Protein AF-A0A0L1KZV1-F1 (afdb_monomer_lite)

pLDDT: mean 77.39, std 15.24, range [41.03, 94.38]

Foldseek 3Di:
DPPDPPDLWAAELQQLDTDDPVVSVVVCVVVAPASYKYWPVLLCLQVVDDQQFDPPFDFCDDPPDPTGIGQLSGTPHSPLSNVSRNQNFAAELLQLDTDDPPQSSQVRDSVPPQSASYKYWPVRCVVLVFDFAVVFDWGWGDDDPDIITITGLVRTPPVVLSCVSVVLSVVDPDPDRPPRNCVSCVVSVVVVVVVPDD

Sequence (198 aa):
MSKSLWNCMQYNVSSGSEFSACISKELKKYNYTSDYWILESHLVLLHHKQNALKRDVIGHYLYKSSNPYLNASQTADQLLVSSLYGYMEPRDIISGCKIPWPQAALLIDVHGNNRSVFWIRKDDVDFLGIRVKEGADFTQLFLGTKAISYTSCRNILDNGIRRTIESMCYSHFPHRKRGFRLSLLQHLLFKKSVREIP

Secondary structure (DSSP, 8-state):
----------EETTTTEEPPHHHHHHHHTT--S-SEEEEHHHHHHHH-SS--B-TTPPPB--TT-SS-EEEGGGBS-HHHHHHTTTTSS-EETTT-PBPPTTGGGGG--TTSTT--SEEEEHHHHHHHT--B-TT---EEEEETTEEEEEEEGGGB--HHHHHHHHHHHHS--SS-TTHHHHHHHHHHHHHHHHHT--

Radius of gyration: 19.68 Å; chains: 1; bounding box: 48×39×65 Å

Structure (mmCIF, N/CA/C/O backbone):
data_AF-A0A0L1KZV1-F1
#
_entry.id   AF-A0A0L1KZV1-F1
#
loop_
_atom_site.group_PDB
_atom_site.id
_atom_site.type_symbol
_atom_site.label_atom_id
_atom_site.label_alt_id
_atom_site.label_comp_id
_atom_site.label_asym_id
_atom_site.label_entity_id
_atom_site.label_seq_id
_atom_site.pdbx_PDB_ins_code
_atom_site.Cartn_x
_atom_site.Cartn_y
_atom_site.Cartn_z
_atom_site.occupancy
_atom_site.B_iso_or_equiv
_atom_site.auth_seq_id
_atom_site.auth_comp_id
_atom_site.auth_asym_id
_atom_site.auth_atom_id
_atom_site.pdbx_PDB_model_num
ATOM 1 N N . MET A 1 1 ? 4.639 17.422 -37.758 1.00 42.75 1 MET A N 1
ATOM 2 C CA . MET A 1 1 ? 4.185 16.322 -36.878 1.00 42.75 1 MET A CA 1
ATOM 3 C C . MET A 1 1 ? 4.932 16.421 -35.560 1.00 42.75 1 MET A C 1
ATOM 5 O O . MET A 1 1 ? 6.109 16.090 -35.506 1.00 42.75 1 MET A O 1
ATOM 9 N N . SER A 1 2 ? 4.287 16.966 -34.526 1.00 41.03 2 SER A N 1
ATOM 10 C CA . SER A 1 2 ? 4.849 16.985 -33.175 1.00 41.03 2 SER A CA 1
ATOM 11 C C . SER A 1 2 ? 4.974 15.527 -32.727 1.00 41.03 2 SER A C 1
ATOM 13 O O . SER A 1 2 ? 3.974 14.812 -32.650 1.00 41.03 2 SER A O 1
ATOM 15 N N . LYS A 1 3 ? 6.207 15.051 -32.504 1.00 45.00 3 LYS A N 1
ATOM 16 C CA . LYS A 1 3 ? 6.449 13.832 -31.727 1.00 45.00 3 LYS A CA 1
ATOM 17 C C . LYS A 1 3 ? 6.062 14.162 -30.295 1.00 45.00 3 LYS A C 1
ATOM 19 O O . LYS A 1 3 ? 6.895 14.521 -29.475 1.00 45.00 3 LYS A O 1
ATOM 24 N N . SER A 1 4 ? 4.758 14.155 -30.073 1.00 44.56 4 SER A N 1
ATOM 25 C CA . SER A 1 4 ? 4.086 13.683 -28.886 1.00 44.56 4 SER A CA 1
ATOM 26 C C . SER A 1 4 ? 5.109 13.187 -27.846 1.00 44.56 4 SER A C 1
ATOM 28 O O . SER A 1 4 ? 5.599 12.061 -27.937 1.00 44.56 4 S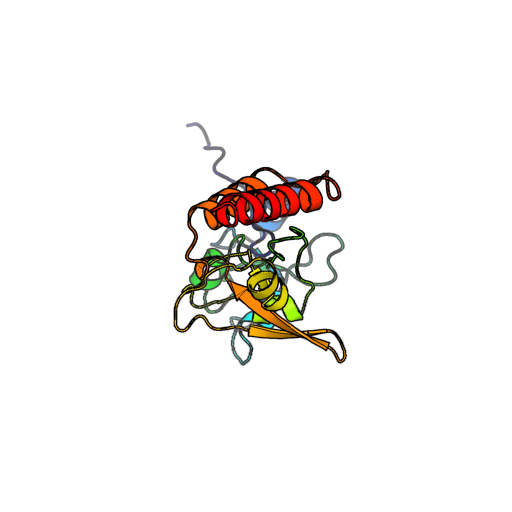ER A O 1
ATOM 30 N N . LEU A 1 5 ? 5.466 14.052 -26.890 1.00 45.66 5 LEU A N 1
ATOM 31 C CA . LEU A 1 5 ? 6.243 13.740 -25.682 1.00 45.66 5 LEU A CA 1
ATOM 32 C C . LEU A 1 5 ? 5.397 12.840 -24.766 1.00 45.66 5 LEU A C 1
ATOM 34 O O . LEU A 1 5 ? 5.108 13.181 -23.623 1.00 45.66 5 LEU A O 1
ATOM 38 N N . TRP A 1 6 ? 4.888 11.737 -25.306 1.00 48.41 6 TRP A N 1
ATOM 39 C CA . TRP A 1 6 ? 3.976 10.858 -24.604 1.00 48.41 6 TRP A CA 1
ATOM 40 C C . TRP A 1 6 ? 4.795 10.058 -23.607 1.00 48.41 6 TRP A C 1
ATOM 42 O O . TRP A 1 6 ? 5.559 9.170 -23.971 1.00 48.41 6 TRP A O 1
ATOM 52 N N . ASN A 1 7 ? 4.662 10.482 -22.352 1.00 60.53 7 ASN A N 1
ATOM 53 C CA . ASN A 1 7 ? 4.881 9.736 -21.125 1.00 60.53 7 ASN A CA 1
ATOM 54 C C . ASN A 1 7 ? 5.939 8.634 -21.207 1.00 60.53 7 ASN A C 1
ATOM 56 O O . ASN A 1 7 ? 5.647 7.441 -21.220 1.00 60.53 7 ASN A O 1
ATOM 60 N N . CYS A 1 8 ? 7.200 9.045 -21.084 1.00 70.31 8 CYS A N 1
ATOM 61 C CA . CYS A 1 8 ? 8.273 8.159 -20.629 1.00 70.31 8 CYS A CA 1
ATOM 62 C C . CYS A 1 8 ? 8.143 7.797 -19.137 1.00 70.31 8 CYS A C 1
ATOM 64 O O . CYS A 1 8 ? 9.105 7.305 -18.558 1.00 70.31 8 CYS A O 1
ATOM 66 N N . MET A 1 9 ? 7.010 8.091 -18.494 1.00 90.81 9 MET A N 1
ATOM 67 C CA . MET A 1 9 ? 6.829 7.931 -17.056 1.00 90.81 9 MET A CA 1
ATOM 68 C C . MET A 1 9 ? 6.742 6.451 -16.703 1.00 90.81 9 MET A C 1
ATOM 70 O O . MET A 1 9 ? 6.067 5.683 -17.383 1.00 90.81 9 MET A O 1
ATOM 74 N N . GLN A 1 10 ? 7.475 6.048 -15.671 1.00 93.81 10 GLN A N 1
ATOM 75 C CA . GLN A 1 10 ? 7.433 4.708 -15.099 1.00 93.81 10 GLN A CA 1
ATOM 76 C C . GLN A 1 10 ? 7.032 4.833 -13.633 1.00 93.81 10 GLN A C 1
ATOM 78 O O . GLN A 1 10 ? 7.434 5.775 -12.948 1.00 93.81 10 GLN A O 1
ATOM 83 N N . TYR A 1 11 ? 6.257 3.873 -13.146 1.00 93.50 11 TYR A N 1
ATOM 84 C CA . TYR A 1 11 ? 5.567 3.970 -11.868 1.00 93.50 11 TYR A CA 1
ATOM 85 C C . TYR A 1 11 ? 6.019 2.875 -10.912 1.00 93.50 11 TYR A C 1
ATOM 87 O O . TYR A 1 11 ? 6.010 1.693 -11.253 1.00 93.50 11 TYR A O 1
ATOM 95 N N . ASN A 1 12 ? 6.366 3.260 -9.686 1.00 91.88 12 ASN A N 1
ATOM 96 C CA . ASN A 1 12 ? 6.561 2.320 -8.594 1.00 91.88 12 ASN A CA 1
ATOM 97 C C . ASN A 1 12 ? 5.195 1.982 -7.989 1.00 91.88 12 ASN A C 1
ATOM 99 O O . ASN A 1 12 ? 4.564 2.819 -7.341 1.00 91.88 12 ASN A O 1
ATOM 103 N N . VAL A 1 13 ? 4.749 0.742 -8.185 1.00 90.19 13 VAL A N 1
ATOM 104 C CA . VAL A 1 13 ? 3.478 0.225 -7.656 1.00 90.19 13 VAL A CA 1
ATOM 105 C C . VAL A 1 13 ? 3.435 0.342 -6.137 1.00 90.19 13 VAL A C 1
ATOM 107 O O . VAL A 1 13 ? 2.410 0.735 -5.582 1.00 90.19 13 VAL A O 1
ATOM 110 N N . SER A 1 14 ? 4.565 0.064 -5.478 1.00 84.75 14 SER A N 1
ATOM 111 C CA . SER A 1 14 ? 4.646 -0.017 -4.020 1.00 84.75 14 SER A CA 1
ATOM 112 C C . SER A 1 14 ? 4.297 1.324 -3.376 1.00 84.75 14 SER A C 1
ATOM 114 O O . SER A 1 14 ? 3.396 1.418 -2.550 1.00 84.75 14 SER A O 1
ATOM 116 N N . SER A 1 15 ? 4.993 2.379 -3.797 1.00 82.69 15 SER A N 1
ATOM 117 C CA . SER A 1 15 ? 4.834 3.723 -3.242 1.00 82.69 15 SER A CA 1
ATOM 118 C C . SER A 1 15 ? 3.728 4.542 -3.904 1.00 82.69 15 SER A C 1
ATOM 120 O O . SER A 1 15 ? 3.371 5.592 -3.374 1.00 82.69 15 SER A O 1
ATOM 122 N N . GLY A 1 16 ? 3.208 4.112 -5.058 1.00 86.56 16 GLY A N 1
ATOM 123 C CA . GLY A 1 16 ? 2.273 4.918 -5.845 1.00 86.56 16 GLY A CA 1
ATOM 124 C C . GLY A 1 16 ? 2.910 6.186 -6.407 1.00 86.56 16 GLY A C 1
ATOM 125 O O . GLY A 1 16 ? 2.230 7.197 -6.555 1.00 86.56 16 GLY A O 1
ATOM 126 N N . SER A 1 17 ? 4.224 6.164 -6.638 1.00 89.31 17 SER A N 1
ATOM 127 C CA . SER A 1 17 ? 4.983 7.323 -7.101 1.00 89.31 17 SER A CA 1
ATOM 128 C C . SER A 1 17 ? 5.650 7.048 -8.438 1.00 89.31 17 SER A C 1
ATOM 130 O O . SER A 1 17 ? 6.059 5.923 -8.731 1.00 89.31 17 SER A O 1
ATOM 132 N N . GLU A 1 18 ? 5.844 8.104 -9.211 1.00 92.06 18 GLU A N 1
ATOM 133 C CA . GLU A 1 18 ? 6.692 8.073 -10.397 1.00 92.06 18 GLU A CA 1
ATOM 134 C C . GLU A 1 18 ? 8.156 7.855 -10.011 1.00 92.06 18 GLU A C 1
ATOM 136 O O . GLU A 1 18 ? 8.645 8.369 -8.998 1.00 92.06 18 GLU A O 1
ATOM 141 N N . PHE A 1 19 ? 8.873 7.090 -10.829 1.00 90.31 19 PHE A N 1
ATOM 142 C CA . PHE A 1 19 ? 10.325 7.080 -10.769 1.00 90.31 19 PHE A CA 1
ATOM 143 C C . PHE A 1 19 ? 10.879 8.394 -11.315 1.00 90.31 19 PHE A C 1
ATOM 145 O O . PHE A 1 19 ? 10.305 9.013 -12.212 1.00 90.31 19 PHE A O 1
ATOM 152 N N . SER A 1 20 ? 12.056 8.793 -10.822 1.00 90.06 20 SER A N 1
ATOM 153 C CA . SER A 1 20 ? 12.763 9.956 -11.363 1.00 90.06 20 SER A CA 1
ATOM 154 C C . SER A 1 20 ? 12.957 9.825 -12.878 1.00 90.06 20 SER A C 1
ATOM 156 O O . SER A 1 20 ? 13.063 8.718 -13.406 1.00 90.06 20 SER A O 1
ATOM 158 N N . ALA A 1 21 ? 13.047 10.949 -13.591 1.00 89.50 21 ALA A N 1
ATOM 159 C CA . ALA A 1 21 ? 13.182 10.942 -15.051 1.00 89.50 21 ALA A CA 1
ATOM 160 C C . ALA A 1 21 ? 14.366 10.084 -15.547 1.00 89.50 21 ALA A C 1
ATOM 162 O O . ALA A 1 21 ? 14.259 9.416 -16.575 1.00 89.50 21 ALA A O 1
ATOM 163 N N . CYS A 1 22 ? 15.475 10.061 -14.797 1.00 88.19 22 CYS A N 1
ATOM 164 C CA . CYS A 1 22 ? 16.641 9.232 -15.105 1.00 88.19 22 CYS A CA 1
ATOM 165 C C . CYS A 1 22 ? 16.309 7.732 -15.029 1.00 88.19 22 CYS A C 1
ATOM 167 O O . CYS A 1 22 ? 16.533 7.005 -15.996 1.00 88.19 22 CYS A O 1
ATOM 169 N N . ILE A 1 23 ? 15.700 7.296 -13.921 1.00 89.56 23 ILE A N 1
ATOM 170 C CA . ILE A 1 23 ? 15.308 5.896 -13.712 1.00 89.56 23 ILE A CA 1
ATOM 171 C C . ILE A 1 23 ? 14.223 5.491 -14.713 1.00 89.56 23 ILE A C 1
ATOM 173 O O . ILE A 1 23 ? 14.314 4.440 -15.334 1.00 89.56 23 ILE A O 1
ATOM 177 N N . SER A 1 24 ? 13.225 6.344 -14.938 1.00 91.56 24 SER A N 1
ATOM 178 C CA . SER A 1 24 ? 12.165 6.096 -15.917 1.00 91.56 24 SER A CA 1
ATOM 179 C C . SER A 1 24 ? 12.721 5.882 -17.332 1.00 91.56 24 SER A C 1
ATOM 181 O O . SER A 1 24 ? 12.314 4.952 -18.030 1.00 91.56 24 SER A O 1
ATOM 183 N N . LYS A 1 25 ? 13.716 6.683 -17.746 1.00 89.81 25 LYS A N 1
ATOM 184 C CA . LYS A 1 25 ? 14.411 6.511 -19.032 1.00 89.81 25 LYS A CA 1
ATOM 185 C C . LYS A 1 25 ? 15.204 5.206 -19.097 1.00 89.81 25 LYS A C 1
ATOM 187 O O . LYS A 1 25 ? 15.277 4.604 -20.164 1.00 89.81 25 LYS A O 1
ATOM 192 N N . GLU A 1 26 ? 15.823 4.789 -17.996 1.00 89.56 26 GLU A N 1
ATOM 193 C CA . GLU A 1 26 ? 16.532 3.511 -17.903 1.00 89.56 26 GLU A CA 1
ATOM 194 C C . GLU A 1 26 ? 15.568 2.330 -18.047 1.00 89.56 26 GLU A C 1
ATOM 196 O O . GLU A 1 26 ? 15.760 1.492 -18.923 1.00 89.56 26 GLU A O 1
ATOM 201 N N . LEU A 1 27 ? 14.487 2.328 -17.269 1.00 90.50 27 LEU A N 1
ATOM 202 C CA . LEU A 1 27 ? 13.449 1.299 -17.271 1.00 90.50 27 LEU A CA 1
ATOM 203 C C . LEU A 1 27 ? 12.755 1.149 -18.635 1.00 90.50 27 LEU A C 1
ATOM 205 O O . LEU A 1 27 ? 12.475 0.035 -19.076 1.00 90.50 27 LEU A O 1
ATOM 209 N N . LYS A 1 28 ? 12.528 2.252 -19.358 1.00 90.25 28 LYS A N 1
ATOM 210 C CA . LYS A 1 28 ? 11.945 2.205 -20.709 1.00 90.25 28 LYS A CA 1
ATOM 211 C C . LYS A 1 28 ? 12.803 1.446 -21.725 1.00 90.25 28 LYS A C 1
ATOM 213 O O . LYS A 1 28 ? 12.245 0.930 -22.688 1.00 90.25 28 LYS A O 1
ATOM 218 N N . LYS A 1 29 ? 14.124 1.327 -21.526 1.00 90.38 29 LYS A N 1
ATOM 219 C CA . LYS A 1 29 ? 15.009 0.585 -22.449 1.00 90.38 29 LYS A CA 1
ATOM 220 C C . LYS A 1 29 ? 14.648 -0.897 -22.551 1.00 90.38 29 LYS A C 1
ATOM 222 O O . LYS A 1 29 ? 14.982 -1.524 -23.550 1.00 90.38 29 LYS A O 1
ATOM 227 N N . TYR A 1 30 ? 13.967 -1.441 -21.544 1.00 88.69 30 TYR A N 1
ATOM 228 C CA . TYR A 1 30 ? 13.549 -2.839 -21.525 1.00 88.69 30 TYR A CA 1
ATOM 229 C C . TYR A 1 30 ? 12.303 -3.126 -22.383 1.00 88.69 30 TYR A C 1
ATOM 231 O O . TYR A 1 30 ? 11.958 -4.289 -22.558 1.00 88.69 30 TYR A O 1
ATOM 239 N N . ASN A 1 31 ? 11.645 -2.099 -22.947 1.00 89.75 31 ASN A N 1
ATOM 240 C CA . ASN A 1 31 ? 10.517 -2.226 -23.886 1.00 89.75 31 ASN A CA 1
ATOM 241 C C . ASN A 1 31 ? 9.359 -3.120 -23.397 1.00 89.75 31 ASN A C 1
ATOM 243 O O . ASN A 1 31 ? 8.701 -3.798 -24.188 1.00 89.75 31 ASN A O 1
ATOM 247 N N . TYR A 1 32 ? 9.088 -3.113 -22.092 1.00 91.94 32 TYR A N 1
ATOM 248 C CA . TYR A 1 32 ? 7.925 -3.795 -21.533 1.00 91.94 32 TYR A CA 1
ATOM 249 C C . TYR A 1 32 ? 6.612 -3.091 -21.895 1.00 91.94 32 TYR A C 1
ATOM 251 O O . TYR A 1 32 ? 6.573 -1.880 -22.114 1.00 91.94 32 TYR A O 1
ATOM 259 N N . THR A 1 33 ? 5.516 -3.853 -21.929 1.00 91.75 33 THR A N 1
ATOM 260 C CA . THR A 1 33 ? 4.184 -3.350 -22.315 1.00 91.75 33 THR A CA 1
ATOM 261 C C . THR A 1 33 ? 3.460 -2.596 -21.200 1.00 91.75 33 THR A C 1
ATOM 263 O O . THR A 1 33 ? 2.464 -1.931 -21.472 1.00 91.75 33 THR A O 1
ATOM 266 N N . SER A 1 34 ? 3.931 -2.696 -19.954 1.00 93.00 34 SER A N 1
ATOM 267 C CA . SER A 1 34 ? 3.388 -1.967 -18.804 1.00 93.00 34 SER A CA 1
ATOM 268 C C . SER A 1 34 ? 4.373 -0.915 -18.308 1.00 93.00 34 SER A C 1
ATOM 270 O O . SER A 1 34 ? 5.583 -1.121 -18.354 1.00 93.00 34 SER A O 1
ATOM 272 N N . ASP A 1 35 ? 3.853 0.179 -17.758 1.00 94.38 35 ASP A N 1
ATOM 273 C CA . ASP A 1 35 ? 4.649 1.235 -17.121 1.00 94.38 35 ASP A CA 1
ATOM 274 C C . ASP A 1 35 ? 4.819 1.035 -15.608 1.00 94.38 35 ASP A C 1
ATOM 276 O O . ASP A 1 35 ? 5.472 1.836 -14.939 1.00 94.38 35 ASP A O 1
ATOM 280 N N . TYR A 1 36 ? 4.229 -0.025 -15.056 1.00 93.88 36 TYR A N 1
ATOM 281 C CA . TYR A 1 36 ? 4.182 -0.295 -13.624 1.00 93.88 36 TYR A CA 1
ATOM 282 C C . TYR A 1 36 ? 5.244 -1.306 -13.203 1.00 93.88 36 TYR A C 1
ATOM 284 O O . TYR A 1 36 ? 5.371 -2.374 -13.802 1.00 93.88 36 TYR A O 1
ATOM 292 N N . TRP A 1 37 ? 5.961 -0.987 -12.128 1.00 93.81 37 TRP A N 1
ATOM 293 C CA . TRP A 1 37 ? 7.032 -1.805 -11.572 1.00 93.81 37 TRP A CA 1
ATOM 294 C C . TRP A 1 37 ? 6.816 -2.069 -10.089 1.00 93.81 37 TRP A C 1
ATOM 296 O O . TRP A 1 37 ? 6.477 -1.167 -9.321 1.00 93.81 37 TRP A O 1
ATOM 306 N N . ILE A 1 38 ? 7.070 -3.300 -9.671 1.00 90.69 38 ILE A N 1
ATOM 307 C CA . ILE A 1 38 ? 6.906 -3.770 -8.298 1.00 90.69 38 ILE A CA 1
ATOM 308 C C . ILE A 1 38 ? 8.205 -4.421 -7.824 1.00 90.69 38 ILE A C 1
ATOM 310 O O . ILE A 1 38 ? 8.923 -5.023 -8.617 1.00 90.69 38 ILE A O 1
ATOM 314 N N . LEU A 1 39 ? 8.526 -4.298 -6.536 1.00 89.19 39 LEU A N 1
ATOM 315 C CA . LEU A 1 39 ? 9.628 -5.059 -5.947 1.00 89.19 39 LEU A CA 1
ATOM 316 C C . LEU A 1 39 ? 9.278 -6.547 -5.931 1.00 89.19 39 LEU A C 1
ATOM 318 O O . LEU A 1 39 ? 8.175 -6.914 -5.520 1.00 89.19 39 LEU A O 1
ATOM 322 N N . GLU A 1 40 ? 10.224 -7.401 -6.310 1.00 87.00 40 GLU A N 1
ATOM 323 C CA . GLU A 1 40 ? 10.014 -8.850 -6.328 1.00 87.00 40 GLU A CA 1
ATOM 324 C C . GLU A 1 40 ? 9.569 -9.369 -4.955 1.00 87.00 40 GLU A C 1
ATOM 326 O O . GLU A 1 40 ? 8.564 -10.072 -4.856 1.00 87.00 40 GLU A O 1
ATOM 331 N N . SER A 1 41 ? 10.230 -8.946 -3.870 1.00 85.00 41 SER A N 1
ATOM 332 C CA . SER A 1 41 ? 9.840 -9.381 -2.521 1.00 85.00 41 SER A CA 1
ATOM 333 C C . SER A 1 41 ? 8.407 -8.995 -2.145 1.00 85.00 41 SER A C 1
ATOM 335 O O . SER A 1 41 ? 7.766 -9.705 -1.375 1.00 85.00 41 SER A O 1
ATOM 337 N N . HIS A 1 42 ? 7.893 -7.870 -2.655 1.00 85.81 42 HIS A N 1
ATOM 338 C CA . HIS A 1 42 ? 6.513 -7.475 -2.400 1.00 85.81 42 HIS A CA 1
ATOM 339 C C . HIS A 1 42 ? 5.553 -8.386 -3.160 1.00 85.81 42 HIS A C 1
ATOM 341 O O . HIS A 1 42 ? 4.580 -8.854 -2.579 1.00 85.81 42 HIS A O 1
ATOM 347 N N . LEU A 1 43 ? 5.852 -8.696 -4.424 1.00 83.44 43 LEU A N 1
ATOM 348 C CA . LEU A 1 43 ? 5.049 -9.620 -5.222 1.00 83.44 43 LEU A CA 1
ATOM 349 C C . LEU A 1 43 ? 4.983 -11.016 -4.580 1.00 83.44 43 LEU A C 1
ATOM 351 O O . LEU A 1 43 ? 3.906 -11.601 -4.491 1.00 83.44 43 LEU A O 1
ATOM 355 N N . VAL A 1 44 ? 6.115 -11.521 -4.077 1.00 81.56 44 VAL A N 1
ATOM 356 C CA . VAL A 1 44 ? 6.186 -12.808 -3.364 1.00 81.56 44 VAL A CA 1
ATOM 357 C C . VAL A 1 44 ? 5.279 -12.813 -2.133 1.00 81.56 44 VAL A C 1
ATOM 359 O O . VAL A 1 44 ? 4.540 -13.773 -1.915 1.00 81.56 44 VAL A O 1
ATOM 362 N N . LEU A 1 45 ? 5.306 -11.737 -1.342 1.00 77.06 45 LEU A N 1
ATOM 363 C CA . LEU A 1 45 ? 4.488 -11.622 -0.135 1.00 77.06 45 LEU A CA 1
ATOM 364 C C . LEU A 1 45 ? 2.991 -11.491 -0.444 1.00 77.06 45 LEU A C 1
ATOM 366 O O . LEU A 1 45 ? 2.184 -12.030 0.303 1.00 77.06 45 LEU A O 1
ATOM 370 N N . LEU A 1 46 ? 2.619 -10.832 -1.544 1.00 74.81 46 LEU A N 1
ATOM 371 C CA . LEU A 1 46 ? 1.219 -10.707 -1.961 1.00 74.81 46 LEU A CA 1
ATOM 372 C C . LEU A 1 46 ? 0.619 -12.021 -2.460 1.00 74.81 46 LEU A C 1
ATOM 374 O O . LEU A 1 46 ? -0.561 -12.281 -2.248 1.00 74.81 46 LEU A O 1
ATOM 378 N N . HIS A 1 47 ? 1.418 -12.843 -3.139 1.00 71.12 47 HIS A N 1
ATOM 379 C CA . HIS A 1 47 ? 0.911 -14.047 -3.787 1.00 71.12 47 HIS A CA 1
ATOM 380 C C . HIS A 1 47 ? 1.009 -15.314 -2.946 1.00 71.12 47 HIS A C 1
ATOM 382 O O . HIS A 1 47 ? 0.540 -16.331 -3.433 1.00 71.12 47 HIS A O 1
ATOM 388 N N . HIS A 1 48 ? 1.553 -15.251 -1.720 1.00 56.84 48 HIS A N 1
ATOM 389 C CA . HIS A 1 48 ? 1.691 -16.282 -0.671 1.00 56.84 48 HIS A CA 1
ATOM 390 C C . HIS A 1 48 ? 2.123 -17.713 -1.073 1.00 56.84 48 HIS A C 1
ATOM 392 O O . HIS A 1 48 ? 2.913 -18.305 -0.339 1.00 56.84 48 HIS A O 1
ATOM 398 N N . LYS A 1 49 ? 1.658 -18.306 -2.178 1.00 48.53 49 LYS A N 1
ATOM 399 C CA . LYS A 1 49 ? 2.024 -19.617 -2.716 1.00 48.53 49 LYS A CA 1
ATOM 400 C C . LYS A 1 49 ? 1.841 -19.667 -4.251 1.00 48.53 49 LYS A C 1
ATOM 402 O O . LYS A 1 49 ? 0.725 -19.634 -4.742 1.00 48.53 49 LYS A O 1
ATOM 407 N N . GLN A 1 50 ? 2.964 -19.880 -4.948 1.00 44.19 50 GLN A N 1
ATOM 408 C CA . GLN A 1 50 ? 3.133 -20.495 -6.282 1.00 44.19 50 GLN A CA 1
ATOM 409 C C . GLN A 1 50 ? 2.707 -19.704 -7.546 1.00 44.19 50 GLN A C 1
ATOM 411 O O . GLN A 1 50 ? 1.586 -19.238 -7.689 1.00 44.19 50 GLN A O 1
ATOM 416 N N . ASN A 1 51 ? 3.643 -19.632 -8.508 1.00 53.62 51 ASN A N 1
ATOM 417 C CA . ASN A 1 51 ? 3.510 -19.112 -9.884 1.00 53.62 51 ASN A CA 1
ATOM 418 C C . ASN A 1 51 ? 3.239 -17.602 -10.058 1.00 53.62 51 ASN A C 1
ATOM 420 O O . ASN A 1 51 ? 2.568 -17.198 -11.003 1.00 53.62 51 ASN A O 1
ATOM 424 N N . ALA A 1 52 ? 3.802 -16.742 -9.200 1.00 55.59 52 ALA A N 1
ATOM 425 C CA . ALA A 1 52 ? 3.694 -15.282 -9.372 1.00 55.59 52 ALA A CA 1
ATOM 426 C C . ALA A 1 52 ? 4.423 -14.752 -10.629 1.00 55.59 52 ALA A C 1
ATOM 428 O O . ALA A 1 52 ? 4.079 -13.695 -11.169 1.00 55.59 52 ALA A O 1
ATOM 429 N N . LEU A 1 53 ? 5.428 -15.493 -11.100 1.00 59.72 53 LEU A N 1
ATOM 430 C CA . LEU A 1 53 ? 6.287 -15.125 -12.220 1.00 59.72 53 LEU A CA 1
ATOM 431 C C . LEU A 1 53 ? 5.952 -15.960 -13.455 1.00 59.72 53 LEU A C 1
ATOM 433 O O . LEU A 1 53 ? 5.690 -17.161 -13.354 1.00 59.72 53 LEU A O 1
ATOM 437 N N . LYS A 1 54 ? 6.022 -15.338 -14.635 1.00 60.94 54 LYS A N 1
ATOM 438 C CA . LYS A 1 54 ? 6.150 -16.088 -15.891 1.00 60.94 54 LYS A CA 1
ATOM 439 C C . LYS A 1 54 ? 7.464 -16.896 -15.858 1.00 60.94 54 LYS A C 1
ATOM 441 O O . LYS A 1 54 ? 8.361 -16.598 -15.071 1.00 60.94 54 LYS A O 1
ATOM 446 N N . ARG A 1 55 ? 7.591 -17.951 -16.672 1.00 56.72 55 ARG A N 1
ATOM 447 C CA . ARG A 1 55 ? 8.881 -18.662 -16.804 1.00 56.72 55 ARG A CA 1
ATOM 448 C C . ARG A 1 55 ? 9.949 -17.675 -17.316 1.00 56.72 55 ARG A C 1
ATOM 450 O O . ARG A 1 55 ? 9.618 -16.810 -18.123 1.00 56.72 55 ARG A O 1
ATOM 457 N N . ASP A 1 56 ? 11.179 -17.790 -16.813 1.00 59.22 56 ASP A N 1
ATOM 458 C CA . ASP A 1 56 ? 12.358 -17.000 -17.222 1.00 59.22 56 ASP A CA 1
ATOM 459 C C . ASP A 1 56 ? 12.268 -15.474 -16.990 1.00 59.22 56 ASP A C 1
ATOM 461 O O . ASP A 1 56 ? 12.616 -14.660 -17.847 1.00 59.22 56 ASP A O 1
ATOM 465 N N . VAL A 1 57 ? 11.804 -15.052 -15.808 1.00 66.50 57 VAL A N 1
ATOM 466 C CA . VAL A 1 57 ? 11.744 -13.626 -15.441 1.00 66.50 57 VAL A CA 1
ATOM 467 C C . VAL A 1 57 ? 13.105 -13.113 -14.962 1.00 66.50 57 VAL A C 1
ATOM 469 O O . VAL A 1 57 ? 13.650 -13.585 -13.970 1.00 66.50 57 VAL A O 1
ATOM 472 N N . ILE A 1 58 ? 13.624 -12.091 -15.649 1.00 73.06 58 ILE A N 1
ATOM 473 C CA . ILE A 1 58 ? 14.813 -11.337 -15.234 1.00 73.06 58 ILE A CA 1
ATOM 474 C C . ILE A 1 58 ? 14.363 -10.122 -14.423 1.00 73.06 58 ILE A C 1
ATOM 476 O O . ILE A 1 58 ? 13.640 -9.260 -14.936 1.00 73.06 58 ILE A O 1
ATOM 480 N N . GLY A 1 59 ? 14.791 -10.065 -13.163 1.00 71.19 59 GLY A N 1
ATOM 481 C CA . GLY A 1 59 ? 14.610 -8.907 -12.299 1.00 71.19 59 GLY A CA 1
ATOM 482 C C . GLY A 1 59 ? 15.621 -7.798 -12.577 1.00 71.19 59 GLY A C 1
ATOM 483 O O . GLY A 1 59 ? 16.786 -8.060 -12.871 1.00 71.19 59 GLY A O 1
ATOM 484 N N . HIS A 1 60 ? 15.174 -6.547 -12.466 1.00 80.12 60 HIS A N 1
ATOM 485 C CA . HIS A 1 60 ? 15.982 -5.366 -12.772 1.00 80.12 60 HIS A CA 1
ATOM 486 C C . HIS A 1 60 ? 16.367 -4.627 -11.498 1.00 80.12 60 HIS A C 1
ATOM 488 O O . HIS A 1 60 ? 15.517 -4.105 -10.775 1.00 80.12 60 HIS A O 1
ATOM 494 N N . TYR A 1 61 ? 17.662 -4.562 -11.213 1.00 77.38 61 TYR A N 1
ATOM 495 C CA . TYR A 1 61 ? 18.175 -3.858 -10.044 1.00 77.38 61 TYR A CA 1
ATOM 496 C C . TYR A 1 61 ? 18.320 -2.372 -10.354 1.00 77.38 61 TYR A C 1
ATOM 498 O O . TYR A 1 61 ? 19.216 -1.959 -11.084 1.00 77.38 61 TYR A O 1
ATOM 506 N N . LEU A 1 62 ? 17.440 -1.558 -9.774 1.00 77.88 62 LEU A N 1
ATOM 507 C CA . LEU A 1 62 ? 17.560 -0.105 -9.841 1.00 77.88 62 LEU A CA 1
ATOM 508 C C . LEU A 1 62 ? 18.550 0.388 -8.786 1.00 77.88 62 LEU A C 1
ATOM 510 O O . LEU A 1 62 ? 18.627 -0.177 -7.697 1.00 77.88 62 LEU A O 1
ATOM 514 N N . TYR A 1 63 ? 19.299 1.442 -9.120 1.00 60.56 63 TYR A N 1
ATOM 515 C CA . TYR A 1 63 ? 20.385 2.040 -8.331 1.00 60.56 63 TYR A CA 1
ATOM 516 C C . TYR A 1 63 ? 20.251 1.861 -6.802 1.00 60.56 63 TYR A C 1
ATOM 518 O O . TYR A 1 63 ? 19.314 2.370 -6.186 1.00 60.56 63 TYR A O 1
ATOM 526 N N . LYS A 1 64 ? 21.223 1.163 -6.189 1.00 61.41 64 LYS A N 1
ATOM 527 C CA . LYS A 1 64 ? 21.319 0.844 -4.744 1.00 61.41 64 LYS A CA 1
ATOM 528 C C . LYS A 1 64 ? 20.202 -0.034 -4.153 1.00 61.41 64 LYS A C 1
ATOM 530 O O . LYS A 1 64 ? 20.230 -0.289 -2.951 1.00 61.41 64 LYS A O 1
ATOM 535 N N . SER A 1 65 ? 19.248 -0.516 -4.945 1.00 71.12 65 SER A N 1
ATOM 536 C CA . SER A 1 65 ? 18.271 -1.499 -4.475 1.00 71.12 65 SER A CA 1
ATOM 537 C C . SER A 1 65 ? 18.934 -2.868 -4.348 1.00 71.12 65 SER A C 1
ATOM 539 O O . SER A 1 65 ? 19.489 -3.381 -5.315 1.00 71.12 65 SER A O 1
ATOM 541 N N . SER A 1 66 ? 18.847 -3.484 -3.170 1.00 77.31 66 SER A N 1
ATOM 542 C CA . SER A 1 66 ? 19.241 -4.885 -2.953 1.00 77.31 66 SER A CA 1
ATOM 543 C C . SER A 1 66 ? 18.202 -5.886 -3.469 1.00 77.31 66 SER A C 1
ATOM 545 O O . SER A 1 66 ? 18.440 -7.090 -3.454 1.00 77.31 66 SER A O 1
ATOM 547 N N . ASN A 1 67 ? 17.047 -5.392 -3.909 1.00 79.88 67 ASN A N 1
ATOM 548 C CA . ASN A 1 67 ? 15.892 -6.178 -4.307 1.00 79.88 67 ASN A CA 1
ATOM 549 C C . ASN A 1 67 ? 15.489 -5.787 -5.735 1.00 79.88 67 ASN A C 1
ATOM 551 O O . ASN A 1 67 ? 15.347 -4.583 -6.006 1.00 79.88 67 ASN A O 1
ATOM 555 N N . PRO A 1 68 ? 15.359 -6.748 -6.660 1.00 87.94 68 PRO A N 1
ATOM 556 C CA . PRO A 1 68 ? 15.042 -6.428 -8.037 1.00 87.94 68 PRO A CA 1
ATOM 557 C C . PRO A 1 68 ? 13.605 -5.925 -8.176 1.00 87.94 68 PRO A C 1
ATOM 559 O O . PRO A 1 68 ? 12.692 -6.287 -7.428 1.00 87.94 68 PRO A O 1
ATOM 562 N N . TYR A 1 69 ? 13.412 -5.080 -9.179 1.00 90.75 69 TYR A N 1
ATOM 563 C CA . TYR A 1 69 ? 12.106 -4.673 -9.657 1.00 90.75 69 TYR A CA 1
ATOM 564 C C . TYR A 1 69 ? 11.682 -5.556 -10.824 1.00 90.75 69 TYR A C 1
ATOM 566 O O . TYR A 1 69 ? 12.476 -5.888 -11.705 1.00 90.75 69 TYR A O 1
ATOM 574 N N . LEU A 1 70 ? 10.398 -5.883 -10.839 1.00 91.62 70 LEU A N 1
ATOM 575 C CA . LEU A 1 70 ? 9.718 -6.591 -11.906 1.00 91.62 70 LEU A CA 1
ATOM 576 C C . LEU A 1 70 ? 8.711 -5.652 -12.547 1.00 91.62 70 LEU A C 1
ATOM 578 O O . LEU A 1 70 ? 7.961 -4.960 -11.855 1.00 91.62 70 LEU A O 1
ATOM 582 N N . ASN A 1 71 ? 8.674 -5.633 -13.871 1.00 94.06 71 ASN A N 1
ATOM 583 C CA . ASN A 1 71 ? 7.610 -4.966 -14.593 1.00 94.06 71 ASN A CA 1
ATOM 584 C C . ASN A 1 71 ? 6.319 -5.791 -14.483 1.00 94.06 71 ASN A C 1
ATOM 586 O O . ASN A 1 71 ? 6.355 -7.018 -14.551 1.00 94.06 71 ASN A O 1
ATOM 590 N N . ALA A 1 72 ? 5.163 -5.138 -14.373 1.00 91.44 72 ALA A N 1
ATOM 591 C CA . ALA A 1 72 ? 3.877 -5.829 -14.271 1.00 91.44 72 ALA A CA 1
ATOM 592 C C . ALA A 1 72 ? 3.606 -6.759 -15.471 1.00 91.44 72 ALA A C 1
ATOM 594 O O . ALA A 1 72 ? 2.950 -7.779 -15.319 1.00 91.44 72 ALA A O 1
ATOM 595 N N . SER A 1 73 ? 4.146 -6.473 -16.661 1.00 91.94 73 SER A N 1
ATOM 596 C CA . SER A 1 73 ? 4.014 -7.376 -17.819 1.00 91.94 73 SER A CA 1
ATOM 597 C C . SER A 1 73 ? 4.769 -8.705 -17.674 1.00 91.94 73 SER A C 1
ATOM 599 O O . SER A 1 73 ? 4.467 -9.669 -18.385 1.00 91.94 73 SER A O 1
ATOM 601 N N . GLN A 1 74 ? 5.721 -8.787 -16.740 1.00 89.44 74 GLN A N 1
ATOM 602 C CA . GLN A 1 74 ? 6.479 -9.999 -16.419 1.00 89.44 74 GLN A CA 1
ATOM 603 C C . GLN A 1 74 ? 5.748 -10.905 -15.414 1.00 89.44 74 GLN A C 1
ATOM 605 O O . GLN A 1 74 ? 6.133 -12.063 -15.245 1.00 89.44 74 GLN A O 1
ATOM 610 N N . THR A 1 75 ? 4.696 -10.415 -14.754 1.00 86.75 75 THR A N 1
ATOM 611 C CA . THR A 1 75 ? 3.940 -11.189 -13.761 1.00 86.75 75 THR A CA 1
ATOM 612 C C . THR A 1 75 ? 2.824 -11.995 -14.422 1.00 86.75 75 THR A C 1
ATOM 614 O O . THR A 1 75 ? 2.411 -11.715 -15.552 1.00 86.75 75 THR A O 1
ATOM 617 N N . ALA A 1 76 ? 2.348 -13.036 -13.733 1.00 83.38 76 ALA A N 1
ATOM 618 C CA . ALA A 1 76 ? 1.219 -13.837 -14.208 1.00 83.38 76 ALA A CA 1
ATOM 619 C C . ALA A 1 76 ? -0.080 -13.012 -14.294 1.00 83.38 76 ALA A C 1
ATOM 621 O O . ALA A 1 76 ? -0.851 -13.182 -15.235 1.00 83.38 76 ALA A O 1
ATOM 622 N N . ASP A 1 77 ? -0.276 -12.082 -13.355 1.00 84.62 77 ASP A N 1
ATOM 623 C CA . ASP A 1 77 ? -1.432 -11.186 -13.302 1.00 84.62 77 ASP A CA 1
ATOM 624 C C . ASP A 1 77 ? -0.994 -9.713 -13.380 1.00 84.62 77 ASP A C 1
ATOM 626 O O . ASP A 1 77 ? -0.803 -9.019 -12.376 1.00 84.62 77 ASP A O 1
ATOM 630 N N . GLN A 1 78 ? -0.792 -9.241 -14.613 1.00 89.00 78 GLN A N 1
ATOM 631 C CA . GLN A 1 78 ? -0.382 -7.862 -14.891 1.00 89.00 78 GLN A CA 1
ATOM 632 C C . GLN A 1 78 ? -1.417 -6.844 -14.388 1.00 89.00 78 GLN A C 1
ATOM 634 O O . GLN A 1 78 ? -1.045 -5.793 -13.862 1.00 89.00 78 GLN A O 1
ATOM 639 N N . LEU A 1 79 ? -2.711 -7.137 -14.565 1.00 87.19 79 LEU A N 1
ATOM 640 C CA . LEU A 1 79 ? -3.795 -6.215 -14.221 1.00 87.19 79 LEU A CA 1
ATOM 641 C C . LEU A 1 79 ? -3.903 -6.038 -12.712 1.00 87.19 79 LEU A C 1
ATOM 643 O O . LEU A 1 79 ? -4.029 -4.905 -12.242 1.00 87.19 79 LEU A O 1
ATOM 647 N N . LEU A 1 80 ? -3.788 -7.132 -11.958 1.00 85.00 80 LEU A N 1
ATOM 648 C CA . LEU A 1 80 ? -3.724 -7.083 -10.506 1.00 85.00 80 LEU A CA 1
ATOM 649 C C . LEU A 1 80 ? -2.580 -6.183 -10.043 1.00 85.00 80 LEU A C 1
ATOM 651 O O . LEU A 1 80 ? -2.833 -5.224 -9.316 1.00 85.00 80 LEU A O 1
ATOM 655 N N . VAL A 1 81 ? -1.353 -6.426 -10.513 1.00 87.31 81 VAL A N 1
ATOM 656 C CA . VAL A 1 81 ? -0.168 -5.654 -10.100 1.00 87.31 81 VAL A CA 1
ATOM 657 C C . VAL A 1 81 ? -0.330 -4.168 -10.408 1.00 87.31 81 VAL A C 1
ATOM 659 O O . VAL A 1 81 ? -0.103 -3.333 -9.534 1.00 87.31 81 VAL A O 1
ATOM 662 N N . SER A 1 82 ? -0.780 -3.816 -11.613 1.00 88.12 82 SER A N 1
ATOM 663 C CA . SER A 1 82 ? -1.054 -2.419 -11.962 1.00 88.12 82 SER A CA 1
ATOM 664 C C . SER A 1 82 ? -2.142 -1.800 -11.078 1.00 88.12 82 SER A C 1
ATOM 666 O O . SER A 1 82 ? -2.037 -0.636 -10.694 1.00 88.12 82 SER A O 1
ATOM 668 N N . SER A 1 83 ? -3.164 -2.569 -10.694 1.00 85.94 83 SER A N 1
ATOM 669 C CA . SER A 1 83 ? -4.263 -2.079 -9.854 1.00 85.94 83 SER A CA 1
ATOM 670 C C . SER A 1 83 ? -3.872 -1.789 -8.399 1.00 85.94 83 SER A C 1
ATOM 672 O O . SER A 1 83 ? -4.589 -1.063 -7.708 1.00 85.94 83 SER A O 1
ATOM 674 N N . LEU A 1 84 ? -2.732 -2.318 -7.946 1.00 85.81 84 LEU A N 1
ATOM 675 C CA . LEU A 1 84 ? -2.184 -2.091 -6.609 1.00 85.81 84 LEU A CA 1
ATOM 676 C C . LEU A 1 84 ? -1.405 -0.775 -6.489 1.00 85.81 84 LEU A C 1
ATOM 678 O O . LEU A 1 84 ? -0.933 -0.450 -5.399 1.00 85.81 84 LEU A O 1
ATOM 682 N N . TYR A 1 85 ? -1.269 -0.012 -7.579 1.00 87.44 85 TYR A N 1
ATOM 683 C CA . TYR A 1 85 ? -0.545 1.256 -7.597 1.00 87.44 85 TYR A CA 1
ATOM 684 C C . TYR A 1 85 ? -1.008 2.196 -6.477 1.00 87.44 85 TYR A C 1
ATOM 686 O O . TYR A 1 85 ? -2.156 2.640 -6.449 1.00 87.44 85 TYR A O 1
ATOM 694 N N . GLY A 1 86 ? -0.098 2.486 -5.542 1.00 81.56 86 GLY A N 1
ATOM 695 C CA . GLY A 1 86 ? -0.352 3.371 -4.405 1.00 81.56 86 GLY A CA 1
ATOM 696 C C . GLY A 1 86 ? -1.152 2.754 -3.261 1.00 81.56 86 GLY A C 1
ATOM 697 O O . GLY A 1 86 ? -1.428 3.458 -2.296 1.00 81.56 86 GLY A O 1
ATOM 698 N N . TYR A 1 87 ? -1.484 1.461 -3.326 1.00 83.00 87 TYR A N 1
ATOM 699 C CA . TYR A 1 87 ? -2.203 0.727 -2.275 1.00 83.00 87 TYR A CA 1
ATOM 700 C C . TYR A 1 87 ? -1.313 -0.212 -1.451 1.00 83.00 87 TYR A C 1
ATOM 702 O O . TYR A 1 87 ? -1.756 -0.788 -0.461 1.00 83.00 87 TYR A O 1
ATOM 710 N N . MET A 1 88 ? -0.043 -0.337 -1.828 1.00 84.25 88 MET A N 1
ATOM 711 C CA . MET A 1 88 ? 0.903 -1.294 -1.253 1.00 84.25 88 MET A CA 1
ATOM 712 C C . MET A 1 88 ? 1.683 -0.778 -0.037 1.00 84.25 88 MET A C 1
ATOM 714 O O . MET A 1 88 ? 2.573 -1.457 0.469 1.00 84.25 88 MET A O 1
ATOM 718 N N . GLU A 1 89 ? 1.354 0.412 0.459 1.00 87.38 89 GLU A N 1
ATOM 719 C CA . GLU A 1 89 ? 1.937 0.965 1.681 1.00 87.38 89 GLU A CA 1
ATOM 720 C C . GLU A 1 89 ? 0.861 1.234 2.738 1.00 87.38 89 GLU A C 1
ATOM 722 O O . GLU A 1 89 ? 0.501 2.395 2.958 1.00 87.38 89 GLU A O 1
ATOM 727 N N . PRO A 1 90 ? 0.361 0.184 3.419 1.00 89.44 90 PRO A N 1
ATOM 728 C CA . PRO A 1 90 ? -0.483 0.333 4.592 1.00 89.44 90 PRO A CA 1
ATOM 729 C C . PRO A 1 90 ? 0.116 1.297 5.617 1.00 89.44 90 PRO A C 1
ATOM 731 O O . PRO A 1 90 ? 1.314 1.290 5.918 1.00 89.44 90 PRO A O 1
ATOM 734 N N . ARG A 1 91 ? -0.745 2.143 6.164 1.00 88.62 91 ARG A N 1
ATOM 735 C CA . ARG A 1 91 ? -0.436 3.220 7.090 1.00 88.62 91 ARG A CA 1
ATOM 736 C C . ARG A 1 91 ? -1.403 3.185 8.243 1.00 88.62 91 ARG A C 1
ATOM 738 O O . ARG A 1 91 ? -2.607 3.015 8.075 1.00 88.62 91 ARG A O 1
ATOM 745 N N . ASP A 1 92 ? -0.841 3.414 9.411 1.00 89.25 92 ASP A N 1
ATOM 746 C CA . ASP A 1 92 ? -1.601 3.634 10.620 1.00 89.25 92 ASP A CA 1
ATOM 747 C C . ASP A 1 92 ? -2.300 4.996 10.525 1.00 89.25 92 ASP A C 1
ATOM 749 O O . ASP A 1 92 ? -1.677 6.020 10.246 1.00 89.25 92 ASP A O 1
ATOM 753 N N . ILE A 1 93 ? -3.614 4.993 10.708 1.00 86.50 93 ILE A N 1
ATOM 754 C CA . ILE A 1 93 ? -4.491 6.137 10.457 1.00 86.50 93 ILE A CA 1
ATOM 755 C C . ILE A 1 93 ? -4.213 7.310 11.405 1.00 86.50 93 ILE A C 1
ATOM 757 O O . ILE A 1 93 ? -4.335 8.468 11.018 1.00 86.50 93 ILE A O 1
ATOM 761 N N . ILE A 1 94 ? -3.836 7.005 12.652 1.00 83.00 94 ILE A N 1
ATOM 762 C CA . ILE A 1 94 ? -3.669 7.995 13.716 1.00 83.00 94 ILE A CA 1
ATOM 763 C C . ILE A 1 94 ? -2.303 8.659 13.585 1.00 83.00 94 ILE A C 1
ATOM 765 O O . ILE A 1 94 ? -2.161 9.870 13.748 1.00 83.00 94 ILE A O 1
ATOM 769 N N . SER A 1 95 ? -1.273 7.866 13.297 1.00 82.75 95 SER A N 1
ATOM 770 C CA . SER A 1 95 ? 0.097 8.361 13.174 1.00 82.75 95 SER A CA 1
ATOM 771 C C . SER A 1 95 ? 0.475 8.806 11.759 1.00 82.75 95 SER A C 1
ATOM 773 O O . SER A 1 95 ? 1.447 9.544 11.603 1.00 82.75 95 SER A O 1
ATOM 775 N N . GLY A 1 96 ? -0.238 8.342 10.728 1.00 81.75 96 GLY A N 1
ATOM 776 C CA . GLY A 1 96 ? 0.127 8.494 9.312 1.00 81.75 96 GLY A CA 1
ATOM 777 C C . GLY A 1 96 ? 1.384 7.708 8.904 1.00 81.75 96 GLY A C 1
ATOM 778 O O . GLY A 1 96 ? 1.807 7.736 7.740 1.00 81.75 96 GLY A O 1
ATOM 779 N N . CYS A 1 97 ? 2.012 7.017 9.858 1.00 85.38 97 CYS A N 1
ATOM 780 C CA . CYS A 1 97 ? 3.240 6.271 9.650 1.00 85.38 97 CYS A CA 1
ATOM 781 C C . CYS A 1 97 ? 2.970 5.005 8.839 1.00 85.38 97 CYS A C 1
ATOM 783 O O . CYS A 1 97 ? 1.948 4.342 9.015 1.00 85.38 97 CYS A O 1
ATOM 785 N N . LYS A 1 98 ? 3.932 4.646 7.981 1.00 88.00 98 LYS A N 1
ATOM 786 C CA . LYS A 1 98 ? 3.929 3.352 7.292 1.00 88.00 98 LYS A CA 1
ATOM 787 C C . LYS A 1 98 ? 3.961 2.230 8.326 1.00 88.00 98 LYS A C 1
ATOM 789 O O . LYS A 1 98 ? 4.761 2.278 9.263 1.00 88.00 98 LYS A O 1
ATOM 794 N N . ILE A 1 99 ? 3.123 1.227 8.118 1.00 88.50 99 ILE A N 1
ATOM 795 C CA . ILE A 1 99 ? 3.223 -0.045 8.823 1.00 88.50 99 ILE A CA 1
ATOM 796 C C . ILE A 1 99 ? 4.433 -0.780 8.223 1.00 88.50 99 ILE A C 1
ATOM 798 O O . ILE A 1 99 ? 4.590 -0.789 6.999 1.00 88.50 99 ILE A O 1
ATOM 802 N N . PRO A 1 100 ? 5.349 -1.317 9.046 1.00 85.69 100 PRO A N 1
ATOM 803 C CA . PRO A 1 100 ? 6.566 -1.938 8.541 1.00 85.69 100 PRO A CA 1
ATOM 804 C C . PRO A 1 100 ? 6.277 -3.245 7.791 1.00 85.69 100 PRO A C 1
ATOM 806 O O . PRO A 1 100 ? 5.332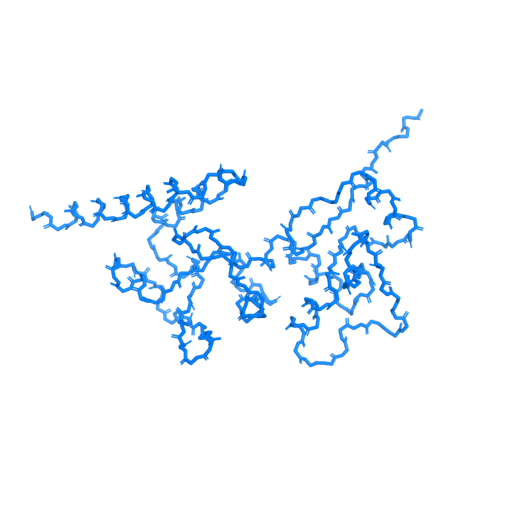 -3.977 8.094 1.00 85.69 100 PRO A O 1
ATOM 809 N N . TRP A 1 101 ? 7.135 -3.549 6.820 1.00 82.31 101 TRP A N 1
ATOM 810 C CA . TRP A 1 101 ? 7.221 -4.877 6.216 1.00 82.31 101 TRP A CA 1
ATOM 811 C C . TRP A 1 101 ? 7.917 -5.853 7.185 1.00 82.31 101 TRP A C 1
ATOM 813 O O . TRP A 1 101 ? 8.824 -5.425 7.903 1.00 82.31 101 TRP A O 1
ATOM 823 N N . PRO A 1 102 ? 7.547 -7.151 7.200 1.00 84.12 102 PRO A N 1
ATOM 824 C CA . PRO A 1 102 ? 6.591 -7.818 6.307 1.00 84.12 102 PRO A CA 1
ATOM 825 C C . PRO A 1 102 ? 5.119 -7.728 6.744 1.00 84.12 102 PRO A C 1
ATOM 827 O O . PRO A 1 102 ? 4.248 -8.123 5.979 1.00 84.12 102 PRO A O 1
ATOM 830 N N . GLN A 1 103 ? 4.814 -7.206 7.936 1.00 85.75 103 GLN A N 1
ATOM 831 C CA . GLN A 1 103 ? 3.452 -7.212 8.488 1.00 85.75 103 GLN A CA 1
ATOM 832 C C . GLN A 1 103 ? 2.456 -6.433 7.626 1.00 85.75 103 GLN A C 1
ATOM 834 O O . GLN A 1 103 ? 1.300 -6.832 7.518 1.00 85.75 103 GLN A O 1
ATOM 839 N N . ALA A 1 104 ? 2.910 -5.360 6.975 1.00 85.50 104 ALA A N 1
ATOM 840 C CA . ALA A 1 104 ? 2.117 -4.611 6.008 1.00 85.50 104 ALA A CA 1
ATOM 841 C C . ALA A 1 104 ? 1.508 -5.502 4.909 1.00 85.50 104 ALA A C 1
ATOM 843 O O . ALA A 1 104 ? 0.377 -5.258 4.507 1.00 85.50 104 ALA A O 1
ATOM 844 N N . ALA A 1 105 ? 2.199 -6.564 4.474 1.00 84.62 105 ALA A N 1
ATOM 845 C CA . ALA A 1 105 ? 1.704 -7.476 3.442 1.00 84.62 105 ALA A CA 1
ATOM 846 C C . ALA A 1 105 ? 0.344 -8.089 3.797 1.00 84.62 105 ALA A C 1
ATOM 848 O O . ALA A 1 105 ? -0.528 -8.186 2.942 1.00 84.62 105 ALA A O 1
ATOM 849 N N . LEU A 1 106 ? 0.152 -8.441 5.074 1.00 85.81 106 LEU A N 1
ATOM 850 C CA . LEU A 1 106 ? -1.068 -9.077 5.580 1.00 85.81 106 LEU A CA 1
ATOM 851 C C . LEU A 1 106 ? -2.285 -8.147 5.537 1.00 85.81 106 LEU A C 1
ATOM 853 O O . LEU A 1 106 ? -3.415 -8.611 5.625 1.00 85.81 106 LEU A O 1
ATOM 857 N N . LEU A 1 107 ? -2.054 -6.838 5.428 1.00 86.38 107 LEU A N 1
ATOM 858 C CA . LEU A 1 107 ? -3.106 -5.836 5.311 1.00 86.38 107 LEU A CA 1
ATOM 859 C C . LEU A 1 107 ? -3.441 -5.513 3.850 1.00 86.38 107 LEU A C 1
ATOM 861 O O . LEU A 1 107 ? -4.420 -4.827 3.587 1.00 86.38 107 LEU A O 1
ATOM 865 N N . ILE A 1 108 ? -2.645 -5.949 2.874 1.00 83.56 108 ILE A N 1
ATOM 866 C CA . ILE A 1 108 ? -2.918 -5.628 1.472 1.00 83.56 108 ILE A CA 1
ATOM 867 C C . ILE A 1 108 ? -3.933 -6.635 0.931 1.00 83.56 108 ILE A C 1
ATOM 869 O O . ILE A 1 108 ? -3.607 -7.785 0.655 1.00 83.56 108 ILE A O 1
ATOM 873 N N . ASP A 1 109 ? -5.170 -6.180 0.738 1.00 71.62 109 ASP A N 1
ATOM 874 C CA . ASP A 1 109 ? -6.192 -6.956 0.040 1.00 71.62 109 ASP A CA 1
ATOM 875 C C . ASP A 1 109 ? -5.965 -6.897 -1.478 1.00 71.62 109 ASP A C 1
ATOM 877 O O . ASP A 1 109 ? -6.359 -5.945 -2.161 1.00 71.62 109 ASP A O 1
ATOM 881 N N . VAL A 1 110 ? -5.332 -7.945 -2.006 1.00 61.88 110 VAL A N 1
ATOM 882 C CA . VAL A 1 110 ? -5.105 -8.142 -3.444 1.00 61.88 110 VAL A CA 1
ATOM 883 C C . VAL A 1 110 ? -6.406 -8.265 -4.240 1.00 61.88 110 VAL A C 1
ATOM 885 O O . VAL A 1 110 ? -6.454 -7.842 -5.391 1.00 61.88 110 VAL A O 1
ATOM 888 N N . HIS A 1 111 ? -7.495 -8.751 -3.647 1.00 59.81 111 HIS A N 1
ATOM 889 C CA . HIS A 1 111 ? -8.762 -8.944 -4.359 1.00 59.81 111 HIS A CA 1
ATOM 890 C C . HIS A 1 111 ? -9.624 -7.674 -4.417 1.00 59.81 111 HIS A C 1
ATOM 892 O O . HIS A 1 111 ? -10.632 -7.634 -5.120 1.00 59.81 111 HIS A O 1
ATOM 898 N N . GLY A 1 112 ? -9.190 -6.592 -3.763 1.00 58.66 112 GLY A N 1
ATOM 899 C CA . GLY A 1 112 ? -9.706 -5.244 -3.986 1.00 58.66 112 GLY A CA 1
ATOM 900 C C . GLY A 1 112 ? -11.017 -4.900 -3.275 1.00 58.66 112 GLY A C 1
ATOM 901 O O . GLY A 1 112 ? -11.513 -3.783 -3.457 1.00 58.66 112 GLY A O 1
ATOM 902 N N . ASN A 1 113 ? -11.539 -5.775 -2.416 1.00 59.03 113 ASN A N 1
ATOM 903 C CA . ASN A 1 113 ? -12.713 -5.477 -1.591 1.00 59.03 113 ASN A CA 1
ATOM 904 C C . ASN A 1 113 ? -12.423 -4.323 -0.617 1.00 59.03 113 ASN A C 1
ATOM 906 O O . ASN A 1 113 ? -13.302 -3.515 -0.304 1.00 59.03 113 ASN A O 1
ATOM 910 N N . ASN A 1 114 ? -11.160 -4.171 -0.208 1.00 62.28 114 ASN A N 1
ATOM 911 C CA . ASN A 1 114 ? -10.742 -3.185 0.775 1.00 62.28 114 ASN A CA 1
ATOM 912 C C . ASN A 1 114 ? -9.526 -2.345 0.337 1.00 62.28 114 ASN A C 1
ATOM 914 O O . ASN A 1 114 ? -8.535 -2.245 1.053 1.00 62.28 114 ASN A O 1
ATOM 918 N N . ARG A 1 115 ? -9.609 -1.679 -0.832 1.00 72.19 115 ARG A N 1
ATOM 919 C CA . ARG A 1 115 ? -8.560 -0.763 -1.350 1.00 72.19 115 ARG A CA 1
ATOM 920 C C . ARG A 1 115 ? -8.382 0.515 -0.515 1.00 72.19 115 ARG A C 1
ATOM 922 O O . ARG A 1 115 ? -8.752 1.615 -0.932 1.00 72.19 115 ARG A O 1
ATOM 929 N N . SER A 1 116 ? -7.831 0.379 0.682 1.00 81.75 116 SER A N 1
ATOM 930 C CA . SER A 1 116 ? -7.386 1.487 1.518 1.00 81.75 116 SER A CA 1
ATOM 931 C C . SER A 1 116 ? -5.955 1.263 1.971 1.00 81.75 116 SER A C 1
ATOM 933 O O . SER A 1 116 ? -5.604 0.191 2.459 1.00 81.75 116 SER A O 1
ATOM 935 N N . VAL A 1 117 ? -5.141 2.312 1.876 1.00 86.62 117 VAL A N 1
ATOM 936 C CA . VAL A 1 117 ? -3.841 2.346 2.552 1.00 86.62 117 VAL A CA 1
ATOM 937 C C . VAL A 1 117 ? -3.965 2.693 4.027 1.00 86.62 117 VAL A C 1
ATOM 939 O O . VAL A 1 117 ? -2.983 2.572 4.739 1.00 86.62 117 VAL A O 1
ATOM 942 N N . PHE A 1 118 ? -5.125 3.133 4.515 1.00 88.25 118 PHE A N 1
ATOM 943 C CA . PHE A 1 118 ? -5.281 3.578 5.898 1.00 88.25 118 PHE A CA 1
ATOM 944 C C . PHE A 1 118 ? -5.974 2.528 6.756 1.00 88.25 118 PHE A C 1
ATOM 946 O O . PHE A 1 118 ? -7.080 2.074 6.452 1.00 88.25 118 PHE A O 1
ATOM 953 N N . TRP A 1 119 ? -5.320 2.206 7.866 1.00 91.75 119 TRP A N 1
ATOM 954 C CA . TRP A 1 119 ? -5.685 1.150 8.797 1.00 91.75 119 TRP A CA 1
ATOM 955 C C . TRP A 1 119 ? -5.705 1.699 10.216 1.00 91.75 119 TRP A C 1
ATOM 957 O O . TRP A 1 119 ? -4.812 2.446 10.614 1.00 91.75 119 TRP A O 1
ATOM 967 N N . ILE A 1 120 ? -6.720 1.332 10.988 1.00 90.94 120 ILE A N 1
ATOM 968 C CA . ILE A 1 120 ? -6.873 1.751 12.383 1.00 90.94 120 ILE A CA 1
ATOM 969 C C . ILE A 1 120 ? -6.733 0.550 13.309 1.00 90.94 120 ILE A C 1
ATOM 971 O O . ILE A 1 120 ? -7.217 -0.537 12.988 1.00 90.94 120 ILE A O 1
ATOM 975 N N . ARG A 1 121 ? -6.067 0.736 14.451 1.00 93.25 121 ARG A N 1
ATOM 976 C CA . ARG A 1 121 ? -5.950 -0.308 15.473 1.00 93.25 121 ARG A CA 1
ATOM 977 C C . ARG A 1 121 ? -7.270 -0.475 16.202 1.00 93.25 121 ARG A C 1
ATOM 979 O O . ARG A 1 121 ? -7.970 0.506 16.437 1.00 93.25 121 ARG A O 1
ATOM 986 N N . LYS A 1 122 ? -7.562 -1.697 16.636 1.00 93.69 122 LYS A N 1
ATOM 987 C CA . LYS A 1 122 ? -8.718 -1.984 17.488 1.00 93.69 122 LYS A CA 1
ATOM 988 C C . LYS A 1 122 ? -8.703 -1.146 18.771 1.00 93.69 122 LYS A C 1
ATOM 990 O O . LYS A 1 122 ? -9.685 -0.475 19.050 1.00 93.69 122 LYS A O 1
ATOM 995 N N . ASP A 1 123 ? -7.565 -1.083 19.461 1.00 92.56 123 ASP A N 1
ATOM 996 C CA . ASP A 1 123 ? -7.423 -0.288 20.689 1.00 92.56 123 ASP A CA 1
ATOM 997 C C . ASP A 1 123 ? -7.779 1.197 20.471 1.00 92.56 123 ASP A C 1
ATOM 999 O O . ASP A 1 123 ? -8.409 1.817 21.324 1.00 92.56 123 ASP A O 1
ATOM 1003 N N . ASP A 1 124 ? -7.419 1.768 19.312 1.00 90.56 124 ASP A N 1
ATOM 1004 C CA . ASP A 1 124 ? -7.748 3.157 18.970 1.00 90.56 124 ASP A CA 1
ATOM 1005 C C . ASP A 1 124 ? -9.238 3.321 18.635 1.00 90.56 124 ASP A C 1
ATOM 1007 O O . ASP A 1 124 ? -9.840 4.330 18.998 1.00 90.56 124 ASP A O 1
ATOM 1011 N N . VAL A 1 125 ? -9.849 2.336 17.966 1.00 90.44 125 VAL A N 1
ATOM 1012 C CA . VAL A 1 125 ? -11.300 2.305 17.717 1.00 90.44 125 VAL A CA 1
ATOM 1013 C C . VAL A 1 125 ? -12.061 2.333 19.042 1.00 90.44 125 VAL A C 1
ATOM 1015 O O . VAL A 1 125 ? -12.928 3.192 19.223 1.00 90.44 125 VAL A O 1
ATOM 1018 N N . ASP A 1 126 ? -11.690 1.446 19.966 1.00 90.75 126 ASP A N 1
ATOM 1019 C CA . ASP A 1 126 ? -12.339 1.284 21.267 1.00 90.75 126 ASP A CA 1
ATOM 1020 C C . ASP A 1 126 ? -12.155 2.544 22.130 1.00 90.75 126 ASP A C 1
ATOM 1022 O O . ASP A 1 126 ? -13.121 3.097 22.659 1.00 90.75 126 ASP A O 1
ATOM 1026 N N . PHE A 1 127 ? -10.930 3.073 22.205 1.00 88.12 127 PHE A N 1
ATOM 1027 C CA . PHE A 1 127 ? -10.613 4.278 22.979 1.00 88.12 127 PHE A CA 1
ATOM 1028 C C . PHE A 1 127 ? -11.365 5.526 22.483 1.00 88.12 127 PHE A C 1
ATOM 1030 O O . PHE A 1 127 ? -11.895 6.325 23.270 1.00 88.12 127 PHE A O 1
ATOM 1037 N N . LEU A 1 128 ? -11.427 5.702 21.161 1.00 83.25 128 LEU A N 1
ATOM 1038 C CA . LEU A 1 128 ? -12.049 6.864 20.527 1.00 83.25 128 LEU A CA 1
ATOM 1039 C C . LEU A 1 128 ? -13.570 6.721 20.371 1.00 83.25 128 LEU A C 1
ATOM 1041 O O . LEU A 1 128 ? -14.225 7.695 19.998 1.00 83.25 128 LEU A O 1
ATOM 1045 N N . GLY A 1 129 ? -14.142 5.545 20.651 1.00 85.75 129 GLY A N 1
ATOM 1046 C CA . GLY A 1 129 ? -15.565 5.273 20.437 1.00 85.75 129 GLY A CA 1
ATOM 1047 C C . GLY A 1 129 ? -15.957 5.320 18.956 1.00 85.75 129 GLY A C 1
ATOM 1048 O O . GLY A 1 129 ? -17.045 5.784 18.604 1.00 85.75 129 GLY A O 1
ATOM 1049 N N . ILE A 1 130 ? -15.056 4.900 18.062 1.00 87.44 130 ILE A N 1
ATOM 1050 C CA . ILE A 1 130 ? -15.310 4.894 16.620 1.00 87.44 130 ILE A CA 1
ATOM 1051 C C . ILE A 1 130 ? -16.232 3.724 16.281 1.00 87.44 130 ILE A C 1
ATOM 1053 O O . ILE A 1 130 ? -15.963 2.575 16.613 1.00 87.44 130 ILE A O 1
ATOM 1057 N N . ARG A 1 131 ? -17.315 4.001 15.554 1.00 91.25 131 ARG A N 1
ATOM 1058 C CA . ARG A 1 131 ? -18.210 2.948 15.060 1.00 91.25 131 ARG A CA 1
ATOM 1059 C C . ARG A 1 131 ? -17.667 2.345 13.771 1.00 91.25 131 ARG A C 1
ATOM 1061 O O . ARG A 1 131 ? -17.390 3.077 12.815 1.00 91.25 131 ARG A O 1
ATOM 1068 N N . VAL A 1 132 ? -17.578 1.021 13.733 1.00 91.38 132 VAL A N 1
ATOM 1069 C CA . VAL A 1 132 ? -17.222 0.243 12.541 1.00 91.38 132 VAL A CA 1
ATOM 1070 C C . VAL A 1 132 ? -18.435 -0.527 12.012 1.00 91.38 132 VAL A C 1
ATOM 1072 O O . VAL A 1 132 ? -19.415 -0.707 12.732 1.00 91.38 132 VAL A O 1
ATOM 1075 N N . LYS A 1 133 ? -18.398 -0.931 10.739 1.00 90.75 133 LYS A N 1
ATOM 1076 C CA . LYS A 1 133 ? -19.426 -1.758 10.098 1.00 90.75 133 LYS A CA 1
ATOM 1077 C C . LYS A 1 133 ? -19.608 -3.058 10.878 1.00 90.75 133 LYS A C 1
ATOM 1079 O O . LYS A 1 133 ? -18.636 -3.636 11.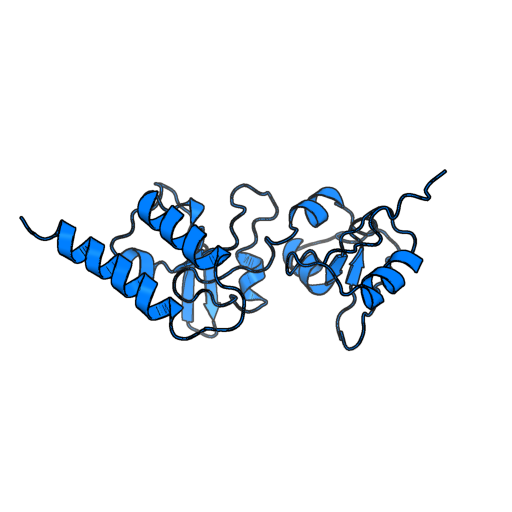362 1.00 90.75 133 LYS A O 1
ATOM 1084 N N . GLU A 1 134 ? -20.845 -3.524 10.954 1.00 88.12 134 GLU A N 1
ATOM 1085 C CA . GLU A 1 134 ? -21.130 -4.865 11.452 1.00 88.12 134 GLU A CA 1
ATOM 1086 C C . GLU A 1 134 ? -20.427 -5.903 10.563 1.00 88.12 134 GLU A C 1
ATOM 1088 O O . GLU A 1 134 ? -20.386 -5.749 9.341 1.00 88.12 134 GLU A O 1
ATOM 1093 N N . GLY A 1 135 ? -19.799 -6.906 11.181 1.00 85.12 135 GLY A N 1
ATOM 1094 C CA . GLY A 1 135 ? -18.977 -7.889 10.468 1.00 85.12 135 GLY A CA 1
ATOM 1095 C C . GLY A 1 135 ? -17.644 -7.349 9.935 1.00 85.12 135 GLY A C 1
ATOM 1096 O O . GLY A 1 135 ? -17.038 -7.983 9.080 1.00 85.12 135 GLY A O 1
ATOM 1097 N N . ALA A 1 136 ? -17.174 -6.181 10.393 1.00 86.69 136 ALA A N 1
ATOM 1098 C CA . ALA A 1 136 ? -15.850 -5.692 10.022 1.00 86.69 136 ALA A CA 1
ATOM 1099 C C . ALA A 1 136 ? -14.745 -6.627 10.540 1.00 86.69 136 ALA A C 1
ATOM 1101 O O . ALA A 1 136 ? -14.548 -6.762 11.750 1.00 86.69 136 ALA A O 1
ATOM 1102 N N . ASP A 1 137 ? -13.986 -7.208 9.613 1.00 87.38 137 ASP A N 1
ATOM 1103 C CA . ASP A 1 137 ? -12.844 -8.049 9.949 1.00 87.38 137 ASP A CA 1
ATOM 1104 C C . ASP A 1 137 ? -11.686 -7.230 10.523 1.00 87.38 137 ASP A C 1
ATOM 1106 O O . ASP A 1 137 ? -11.309 -6.173 10.002 1.00 87.38 137 ASP A O 1
ATOM 1110 N N . PHE A 1 138 ? -11.083 -7.769 11.582 1.00 91.31 138 PHE A N 1
ATOM 1111 C CA . PHE A 1 138 ? -9.841 -7.264 12.146 1.00 91.31 138 PHE A CA 1
ATOM 1112 C C . PHE A 1 138 ? -8.701 -8.223 11.829 1.00 91.31 138 PHE A C 1
ATOM 1114 O O . PHE A 1 138 ? -8.661 -9.356 12.305 1.00 91.31 138 PHE A O 1
ATOM 1121 N N . THR A 1 139 ? -7.733 -7.741 11.062 1.00 90.88 139 THR A N 1
ATOM 1122 C CA . THR A 1 139 ? -6.513 -8.472 10.743 1.00 90.88 139 THR A CA 1
ATOM 1123 C C . THR A 1 139 ? -5.522 -8.345 11.892 1.00 90.88 139 THR A C 1
ATOM 1125 O O . THR A 1 139 ? -5.144 -7.241 12.291 1.00 90.88 139 THR A O 1
ATOM 1128 N N . GLN A 1 140 ? -5.090 -9.478 12.437 1.00 91.44 140 GLN A N 1
ATOM 1129 C CA . GLN A 1 140 ? -4.137 -9.527 13.540 1.00 91.44 140 GLN A CA 1
ATOM 1130 C C . GLN A 1 140 ? -2.700 -9.555 13.008 1.00 91.44 140 GLN A C 1
ATOM 1132 O O . GLN A 1 140 ? -2.330 -10.419 12.216 1.00 91.44 140 GLN A O 1
ATOM 1137 N N . LEU A 1 141 ? -1.881 -8.612 13.465 1.00 89.56 141 LEU A N 1
ATOM 1138 C CA . LEU A 1 141 ? -0.453 -8.529 13.176 1.00 89.56 141 LEU A CA 1
ATOM 1139 C C . LEU A 1 141 ? 0.351 -8.850 14.436 1.00 89.56 141 LEU A C 1
ATOM 1141 O O . LEU A 1 141 ? 0.035 -8.355 15.517 1.00 89.56 141 LEU A O 1
ATOM 1145 N N . PHE A 1 142 ? 1.432 -9.614 14.297 1.00 85.69 142 PHE A N 1
ATOM 1146 C CA . PHE A 1 142 ? 2.344 -9.921 15.400 1.00 85.69 142 PHE A CA 1
ATOM 1147 C C . PHE A 1 142 ? 3.618 -9.071 15.286 1.00 85.69 142 PHE A C 1
ATOM 1149 O O . PHE A 1 142 ? 4.373 -9.170 14.314 1.00 85.69 142 PHE A O 1
ATOM 1156 N N . LEU A 1 143 ? 3.849 -8.211 16.281 1.00 80.06 143 LEU A N 1
ATOM 1157 C CA . LEU A 1 143 ? 5.069 -7.417 16.443 1.00 80.06 143 LEU A CA 1
ATOM 1158 C C . LEU A 1 143 ? 5.855 -7.971 17.634 1.00 80.06 143 LEU A C 1
ATOM 1160 O O . LEU A 1 143 ? 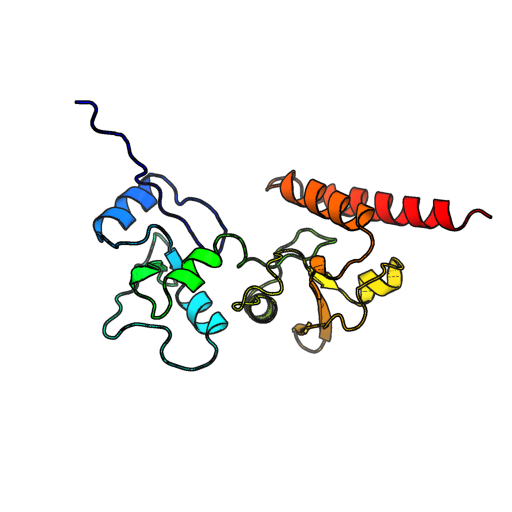5.630 -7.590 18.785 1.00 80.06 143 LEU A O 1
ATOM 1164 N N . GLY A 1 144 ? 6.752 -8.918 17.354 1.00 83.44 144 GLY A N 1
ATOM 1165 C CA . GLY A 1 144 ? 7.398 -9.719 18.392 1.00 83.44 144 GLY A CA 1
ATOM 1166 C C . GLY A 1 144 ? 6.366 -10.606 19.088 1.00 83.44 144 GLY A C 1
ATOM 1167 O O . GLY A 1 144 ? 5.686 -11.391 18.436 1.00 83.44 144 GLY A O 1
ATOM 1168 N N . THR A 1 145 ? 6.219 -10.453 20.403 1.00 84.94 145 THR A N 1
ATOM 1169 C CA . THR A 1 145 ? 5.225 -11.186 21.206 1.00 84.94 145 THR A CA 1
ATOM 1170 C C . THR A 1 145 ? 3.870 -10.485 21.286 1.00 84.94 145 THR A C 1
ATOM 1172 O O . THR A 1 145 ? 2.902 -11.074 21.765 1.00 84.94 145 THR A O 1
ATOM 1175 N N . LYS A 1 146 ? 3.771 -9.228 20.834 1.00 87.44 146 LYS A N 1
ATOM 1176 C CA . LYS A 1 146 ? 2.534 -8.453 20.928 1.00 87.44 146 LYS A CA 1
ATOM 1177 C C . LYS A 1 146 ? 1.688 -8.636 19.674 1.00 87.44 146 LYS A C 1
ATOM 1179 O O . LYS A 1 146 ? 2.128 -8.313 18.571 1.00 87.44 146 LYS A O 1
ATOM 1184 N N . ALA A 1 147 ? 0.447 -9.071 19.861 1.00 90.81 147 ALA A N 1
ATOM 1185 C CA . ALA A 1 147 ? -0.564 -9.009 18.820 1.00 90.81 147 ALA A CA 1
ATOM 1186 C C . ALA A 1 147 ? -1.208 -7.616 18.767 1.00 90.81 147 ALA A C 1
ATOM 1188 O O . ALA A 1 147 ? -1.561 -7.047 19.800 1.00 90.81 147 ALA A O 1
ATOM 1189 N N . ILE A 1 148 ? -1.366 -7.072 17.562 1.00 92.19 148 ILE A N 1
ATOM 1190 C CA . ILE A 1 148 ? -2.060 -5.813 17.292 1.00 92.19 148 ILE A CA 1
ATOM 1191 C C . ILE A 1 148 ? -3.072 -6.057 16.180 1.00 92.19 148 ILE A C 1
ATOM 1193 O O . ILE A 1 148 ? -2.709 -6.499 15.094 1.00 92.19 148 ILE A O 1
ATOM 1197 N N . SER A 1 149 ? -4.332 -5.738 16.444 1.00 94.00 149 SER A N 1
ATOM 1198 C CA . SER A 1 149 ? -5.427 -5.948 15.498 1.00 94.00 149 SER A CA 1
ATOM 1199 C C . SER A 1 149 ? -5.735 -4.661 14.743 1.00 94.00 149 SER A C 1
ATOM 1201 O O . SER A 1 149 ? -5.901 -3.614 15.369 1.00 94.00 149 SER A O 1
ATOM 1203 N N . TYR A 1 150 ? -5.841 -4.736 13.419 1.00 93.44 150 TYR A N 1
ATOM 1204 C CA . TYR A 1 150 ? -6.153 -3.608 12.542 1.00 93.44 150 TYR A CA 1
ATOM 1205 C C . TYR A 1 150 ? -7.421 -3.865 11.731 1.00 93.44 150 TYR A C 1
ATOM 1207 O O . TYR A 1 150 ? -7.659 -4.984 11.299 1.00 93.44 150 TYR A O 1
ATOM 1215 N N . THR A 1 151 ? -8.189 -2.816 11.451 1.00 92.25 151 THR A N 1
ATOM 1216 C CA . THR A 1 151 ? -9.244 -2.828 10.427 1.00 92.25 151 THR A CA 1
ATOM 1217 C C . THR A 1 151 ? -8.995 -1.717 9.410 1.00 92.25 151 THR A C 1
ATOM 1219 O O . THR A 1 151 ? -8.438 -0.664 9.736 1.00 92.25 151 THR A O 1
ATOM 1222 N N . SER A 1 152 ? -9.433 -1.930 8.171 1.00 90.69 152 SER A N 1
ATOM 1223 C CA . SER A 1 152 ? -9.421 -0.905 7.126 1.00 90.69 152 SER A CA 1
ATOM 1224 C C . SER A 1 152 ? -10.282 0.293 7.532 1.00 90.69 152 SER A C 1
ATOM 1226 O O . SER A 1 152 ? -11.381 0.131 8.074 1.00 90.69 152 SER A O 1
ATOM 1228 N N . CYS A 1 153 ? -9.838 1.511 7.208 1.00 87.69 153 CYS A N 1
ATOM 1229 C CA . CYS A 1 153 ? -10.618 2.725 7.461 1.00 87.69 153 CYS A CA 1
ATOM 1230 C C . CYS A 1 153 ? -11.966 2.750 6.719 1.00 87.69 153 CYS A C 1
ATOM 1232 O O . CYS A 1 153 ? -12.891 3.441 7.140 1.00 87.69 153 CYS A O 1
ATOM 1234 N N . ARG A 1 154 ? -12.120 1.964 5.643 1.00 86.56 154 ARG A N 1
ATOM 1235 C CA . ARG A 1 154 ? -13.392 1.817 4.912 1.00 86.56 154 ARG A CA 1
ATOM 1236 C C . ARG A 1 154 ? -14.480 1.130 5.735 1.00 86.56 154 ARG A C 1
ATOM 1238 O O . ARG A 1 154 ? -15.656 1.208 5.369 1.00 86.56 154 ARG A O 1
ATOM 1245 N N . ASN A 1 155 ? -14.098 0.460 6.819 1.00 88.88 155 ASN A N 1
ATOM 1246 C CA . ASN A 1 155 ? -15.032 -0.131 7.764 1.00 88.88 155 ASN A CA 1
ATOM 1247 C C . ASN A 1 155 ? -15.548 0.893 8.780 1.00 88.88 155 ASN A C 1
ATOM 1249 O O . ASN A 1 155 ? -16.498 0.589 9.483 1.00 88.88 155 ASN A O 1
ATOM 1253 N N . ILE A 1 156 ? -14.997 2.108 8.850 1.00 88.81 156 ILE A N 1
ATOM 1254 C CA . ILE A 1 156 ? -15.495 3.159 9.746 1.00 88.81 156 ILE A CA 1
ATOM 1255 C C . ILE A 1 156 ? -16.816 3.723 9.198 1.00 88.81 156 ILE A C 1
ATOM 1257 O O . ILE A 1 156 ? -16.891 4.140 8.041 1.00 88.81 156 ILE A O 1
ATOM 1261 N N . LEU A 1 157 ? -17.856 3.752 10.038 1.00 85.94 157 LEU A N 1
ATOM 1262 C CA . LEU A 1 157 ? -19.197 4.246 9.685 1.00 85.94 157 LEU A CA 1
ATOM 1263 C C . LEU A 1 157 ? -19.325 5.771 9.785 1.00 85.94 157 LEU A C 1
ATOM 1265 O O . LEU A 1 157 ? -20.176 6.372 9.129 1.00 85.94 157 LEU A O 1
ATOM 1269 N N . ASP A 1 158 ? -18.503 6.417 10.612 1.00 80.88 158 ASP A N 1
ATOM 1270 C CA . ASP A 1 158 ? -18.535 7.870 10.761 1.00 80.88 158 ASP A CA 1
ATOM 1271 C C . ASP A 1 158 ? -17.846 8.538 9.557 1.00 80.88 158 ASP A C 1
ATOM 1273 O O . ASP A 1 158 ? -16.625 8.695 9.503 1.00 80.88 158 ASP A O 1
ATOM 1277 N N . ASN A 1 159 ? -18.656 8.933 8.570 1.00 73.31 159 ASN A N 1
ATOM 1278 C CA . ASN A 1 159 ? -18.199 9.617 7.357 1.00 73.31 159 ASN A CA 1
ATOM 1279 C C . ASN A 1 159 ? -17.445 10.922 7.654 1.00 73.31 159 ASN A C 1
ATOM 1281 O O . ASN A 1 159 ? -16.582 11.313 6.869 1.00 73.31 159 ASN A O 1
ATOM 1285 N N . GLY A 1 160 ? -17.759 11.600 8.763 1.00 72.31 160 GLY A N 1
ATOM 1286 C CA . GLY A 1 160 ? -17.057 12.812 9.174 1.00 72.31 160 GLY A CA 1
ATOM 1287 C C . GLY A 1 160 ? -15.627 12.493 9.589 1.00 72.31 160 GLY A C 1
ATOM 1288 O O . GLY A 1 160 ? -14.695 13.114 9.091 1.00 72.31 160 GLY A O 1
ATOM 1289 N N . ILE A 1 161 ? -15.453 11.481 10.440 1.00 71.62 161 ILE A N 1
ATOM 1290 C CA . ILE A 1 161 ? -14.135 10.976 10.844 1.00 71.62 161 ILE A CA 1
ATOM 1291 C C . ILE A 1 161 ? -13.361 10.474 9.621 1.00 71.62 161 ILE A C 1
ATOM 1293 O O . ILE A 1 161 ? -12.212 10.865 9.428 1.00 71.62 161 ILE A O 1
ATOM 1297 N N . ARG A 1 162 ? -14.006 9.692 8.746 1.00 69.31 162 ARG A N 1
ATOM 1298 C CA . ARG A 1 162 ? -13.373 9.154 7.534 1.00 69.31 162 ARG A CA 1
ATOM 1299 C C . ARG A 1 162 ? -12.851 10.256 6.610 1.00 69.31 162 ARG A C 1
ATOM 1301 O O . ARG A 1 162 ? -11.687 10.218 6.229 1.00 69.31 162 ARG A O 1
ATOM 1308 N N . ARG A 1 163 ? -13.673 11.269 6.307 1.00 69.62 163 ARG A N 1
ATOM 1309 C CA . ARG A 1 163 ? -13.273 12.401 5.451 1.00 69.62 163 ARG A CA 1
ATOM 1310 C C . ARG A 1 163 ? -12.179 13.251 6.082 1.00 69.62 163 ARG A C 1
ATOM 1312 O O . ARG A 1 163 ? -11.264 13.660 5.378 1.00 69.62 163 ARG A O 1
ATOM 1319 N N . THR A 1 164 ? -12.261 13.518 7.386 1.00 70.38 164 THR A N 1
ATOM 1320 C CA . THR A 1 164 ? -11.214 14.259 8.101 1.00 70.38 164 THR A CA 1
ATOM 1321 C C . THR A 1 164 ? -9.883 13.523 8.006 1.00 70.38 164 THR A C 1
ATOM 1323 O O . THR A 1 164 ? -8.874 14.127 7.658 1.00 70.38 164 THR A O 1
ATOM 1326 N N . ILE A 1 165 ? -9.894 12.215 8.244 1.00 67.88 165 ILE A N 1
ATOM 1327 C CA . ILE A 1 165 ? -8.709 11.370 8.141 1.00 67.88 165 ILE A CA 1
ATOM 1328 C C . ILE A 1 165 ? -8.150 11.383 6.718 1.00 67.88 165 ILE A C 1
ATOM 1330 O O . ILE A 1 165 ? -6.982 11.706 6.532 1.00 67.88 165 ILE A O 1
ATOM 1334 N N . GLU A 1 166 ? -8.973 11.072 5.713 1.00 66.69 166 GLU A N 1
ATOM 1335 C CA . GLU A 1 166 ? -8.544 11.040 4.312 1.00 66.69 166 GLU A CA 1
ATOM 1336 C C . GLU A 1 166 ? -7.962 12.407 3.906 1.00 66.69 166 GLU A C 1
ATOM 1338 O O . GLU A 1 166 ? -6.831 12.489 3.430 1.00 66.69 166 GLU A O 1
ATOM 1343 N N . SER A 1 167 ? -8.667 13.504 4.199 1.00 67.44 167 SER A N 1
ATOM 1344 C CA . SER A 1 167 ? -8.219 14.870 3.900 1.00 67.44 167 SER A CA 1
ATOM 1345 C C . SER A 1 167 ? -6.896 15.234 4.578 1.00 67.44 167 SER A C 1
ATOM 1347 O O . SER A 1 167 ? -6.067 15.920 3.975 1.00 67.44 167 SER A O 1
ATOM 1349 N N . MET A 1 168 ? -6.686 14.820 5.828 1.00 62.47 168 MET A N 1
ATOM 1350 C CA . MET A 1 168 ? -5.453 15.107 6.564 1.00 62.47 168 MET A CA 1
ATOM 1351 C C . MET A 1 168 ? -4.287 14.258 6.052 1.00 62.47 168 MET A C 1
ATOM 1353 O O . MET A 1 168 ? -3.165 14.752 5.960 1.00 62.47 168 MET A O 1
ATOM 1357 N N . CYS A 1 169 ? -4.535 13.005 5.67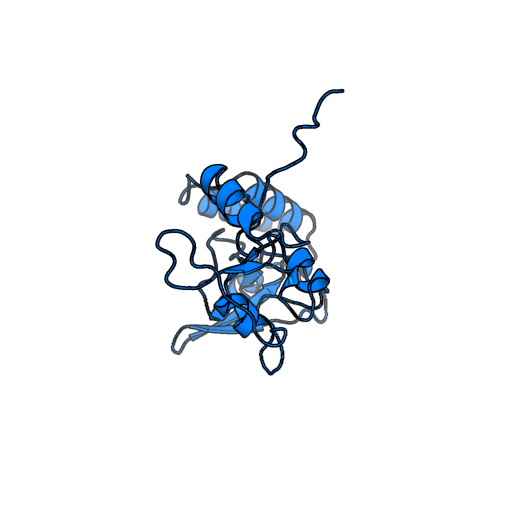7 1.00 59.50 169 CYS A N 1
ATOM 1358 C CA . CYS A 1 169 ? -3.499 12.117 5.168 1.00 59.50 169 CYS A CA 1
ATOM 1359 C C . CYS A 1 169 ? -3.079 12.436 3.722 1.00 59.50 169 CYS A C 1
ATOM 1361 O O . CYS A 1 169 ? -1.902 12.293 3.397 1.00 59.50 169 CYS A O 1
ATOM 1363 N N . TYR A 1 170 ? -3.994 12.899 2.861 1.00 58.12 170 TYR A N 1
ATOM 1364 C CA . TYR A 1 170 ? -3.668 13.282 1.477 1.00 58.12 170 TYR A CA 1
ATOM 1365 C C . TYR A 1 170 ? -2.980 14.649 1.365 1.00 58.12 170 TYR A C 1
ATOM 1367 O O . TYR A 1 170 ? -2.206 14.871 0.440 1.00 58.12 170 TYR A O 1
ATOM 1375 N N . SER A 1 171 ? -3.213 15.560 2.314 1.00 52.06 171 SER A N 1
ATOM 1376 C CA . SER A 1 171 ? -2.602 16.898 2.309 1.00 52.06 171 SER A CA 1
ATOM 1377 C C . SER A 1 171 ? -1.189 16.947 2.909 1.00 52.06 171 SER A C 1
ATOM 1379 O O . SER A 1 171 ? -0.534 17.984 2.831 1.00 52.06 171 SER A O 1
ATOM 1381 N N . HIS A 1 172 ? -0.704 15.857 3.517 1.00 48.72 172 HIS A N 1
ATOM 1382 C CA . HIS A 1 172 ? 0.559 15.827 4.260 1.00 48.72 172 HIS A CA 1
ATOM 1383 C C . HIS A 1 172 ? 1.495 14.696 3.800 1.00 48.72 172 HIS A C 1
ATOM 1385 O O . HIS A 1 172 ? 1.591 13.640 4.420 1.00 48.72 172 HIS A O 1
ATOM 1391 N N . PHE A 1 173 ? 2.294 14.973 2.771 1.00 47.66 1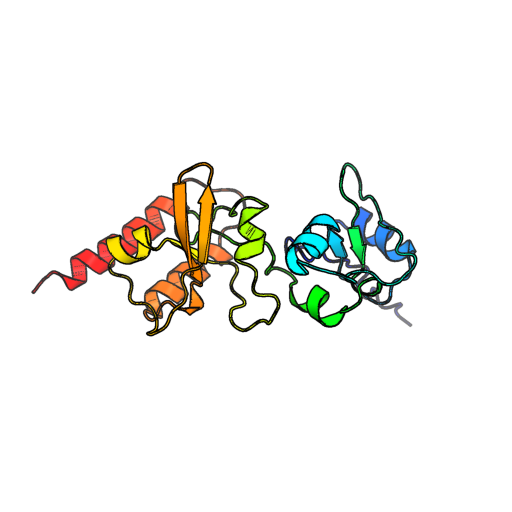73 PHE A N 1
ATOM 1392 C CA . PHE A 1 173 ? 3.525 14.241 2.448 1.00 47.66 173 PHE A CA 1
ATOM 1393 C C . PHE A 1 173 ? 4.657 15.261 2.189 1.00 47.66 173 PHE A C 1
ATOM 1395 O O . PHE A 1 173 ? 4.391 16.235 1.492 1.00 47.66 173 PHE A O 1
ATOM 1402 N N . PRO A 1 174 ? 5.923 15.108 2.656 1.00 45.12 174 PRO A N 1
ATOM 1403 C CA . PRO A 1 174 ? 6.490 14.229 3.682 1.00 45.12 174 PRO A CA 1
ATOM 1404 C C . PRO A 1 174 ? 7.382 14.964 4.732 1.00 45.12 174 PRO A C 1
ATOM 1406 O O . PRO A 1 174 ? 8.397 14.407 5.148 1.00 45.12 174 PRO A O 1
ATOM 1409 N N . HIS A 1 175 ? 7.065 16.186 5.196 1.00 43.56 175 HIS A N 1
ATOM 1410 C CA . HIS A 1 175 ? 8.011 16.947 6.055 1.00 43.56 175 HIS A CA 1
ATOM 1411 C C . HIS A 1 175 ? 7.569 17.348 7.476 1.00 43.56 175 HIS A C 1
ATOM 1413 O O . HIS A 1 175 ? 8.378 17.922 8.201 1.00 43.56 175 HIS A O 1
ATOM 1419 N N . ARG A 1 176 ? 6.362 17.020 7.964 1.00 41.41 176 ARG A N 1
ATOM 1420 C CA . ARG A 1 176 ? 5.951 17.406 9.339 1.00 41.41 176 ARG A CA 1
ATOM 1421 C C . ARG A 1 176 ? 5.305 16.266 10.132 1.00 41.41 176 ARG A C 1
ATOM 1423 O O . ARG A 1 176 ? 4.093 16.198 10.281 1.00 41.41 176 ARG A O 1
ATOM 1430 N N . LYS A 1 177 ? 6.139 15.388 10.703 1.00 49.31 177 LYS A N 1
ATOM 1431 C CA . LYS A 1 177 ? 5.713 14.198 11.475 1.00 49.31 177 LYS A CA 1
ATOM 1432 C C . LYS A 1 177 ? 5.125 14.479 12.871 1.00 49.31 177 LYS A C 1
ATOM 1434 O O . LYS A 1 177 ? 4.421 13.627 13.395 1.00 49.31 177 LYS A O 1
ATOM 1439 N N . ARG A 1 178 ? 5.404 15.628 13.508 1.00 49.94 178 ARG A N 1
ATOM 1440 C CA . ARG A 1 178 ? 4.952 15.897 14.897 1.00 49.94 178 ARG A CA 1
ATOM 1441 C C . ARG A 1 178 ? 3.620 16.651 15.011 1.00 49.94 178 ARG A C 1
ATOM 1443 O O . ARG A 1 178 ? 2.898 16.415 15.970 1.00 49.94 178 ARG A O 1
ATOM 1450 N N . GLY A 1 179 ? 3.268 17.503 14.044 1.00 51.97 179 GLY A N 1
ATOM 1451 C CA . GLY A 1 179 ? 2.020 18.286 14.093 1.00 51.97 179 GLY A CA 1
ATOM 1452 C C . GLY A 1 179 ? 0.753 17.467 13.814 1.00 51.97 179 GLY A C 1
ATOM 1453 O O . GLY A 1 179 ? -0.290 17.731 14.400 1.00 51.97 179 GLY A O 1
ATOM 1454 N N . PHE A 1 180 ? 0.867 16.434 12.973 1.00 51.81 180 PHE A N 1
ATOM 1455 C CA . PHE A 1 180 ? -0.250 15.605 12.503 1.00 51.81 180 PHE A CA 1
ATOM 1456 C C . PHE A 1 180 ? -0.952 14.821 13.624 1.00 51.81 180 PHE A C 1
ATOM 1458 O O . PHE A 1 180 ? -2.176 14.804 13.719 1.00 51.81 180 PHE A O 1
ATOM 1465 N N . ARG A 1 181 ? -0.169 14.197 14.514 1.00 53.53 181 ARG A N 1
ATOM 1466 C CA . ARG A 1 181 ? -0.709 13.345 15.582 1.00 53.53 181 ARG A CA 1
ATOM 1467 C C . ARG A 1 181 ? -1.526 14.149 16.594 1.00 53.53 181 ARG A C 1
ATOM 1469 O O . ARG A 1 181 ? -2.532 13.655 17.082 1.00 53.53 181 ARG A O 1
ATOM 1476 N N . LEU A 1 182 ? -1.105 15.380 16.893 1.00 54.09 182 LEU A N 1
ATOM 1477 C CA . LEU A 1 182 ? -1.798 16.249 17.843 1.00 54.09 182 LEU A CA 1
ATOM 1478 C C . LEU A 1 182 ? -3.104 16.799 17.263 1.00 54.09 182 LEU A C 1
ATOM 1480 O O . LEU A 1 182 ? -4.101 16.769 17.969 1.00 54.09 182 LEU A O 1
ATOM 1484 N N . SER A 1 183 ? -3.144 17.219 15.993 1.00 62.00 183 SER A N 1
ATOM 1485 C CA . SER A 1 183 ? -4.358 17.808 15.411 1.00 62.00 183 SER A CA 1
ATOM 1486 C C . SER A 1 183 ? -5.484 16.793 15.200 1.00 62.00 183 SER A C 1
ATOM 1488 O O . SER A 1 183 ? -6.639 17.109 15.481 1.00 62.00 183 SER A O 1
ATOM 1490 N N . LEU A 1 184 ? -5.174 15.566 14.759 1.00 64.75 184 LEU A N 1
ATOM 1491 C CA . LEU A 1 184 ? -6.187 14.526 14.564 1.00 64.75 184 LEU A CA 1
ATOM 1492 C C . LEU A 1 184 ? -6.737 14.025 15.906 1.00 64.75 184 LEU A C 1
ATOM 1494 O O . LEU A 1 184 ? -7.952 13.963 16.075 1.00 64.75 184 LEU A O 1
ATOM 1498 N N . LEU A 1 185 ? -5.869 13.733 16.884 1.00 65.19 185 LEU A N 1
ATOM 1499 C CA . LEU A 1 185 ? -6.313 13.360 18.233 1.00 65.19 185 LEU A CA 1
ATOM 1500 C C . LEU A 1 185 ? -7.085 14.497 18.902 1.00 65.19 185 LEU A C 1
ATOM 1502 O O . LEU A 1 185 ? -8.142 14.236 19.458 1.00 65.19 185 LEU A O 1
ATOM 1506 N N . GLN A 1 186 ? -6.632 15.751 18.805 1.00 67.50 186 GLN A N 1
ATOM 1507 C CA . GLN A 1 186 ? -7.385 16.896 19.327 1.00 67.50 186 GLN A CA 1
ATOM 1508 C C . GLN A 1 186 ? -8.749 17.029 18.651 1.00 67.50 186 GLN A C 1
ATOM 1510 O O . GLN A 1 186 ? -9.736 17.237 19.343 1.00 67.50 186 GLN A O 1
ATOM 1515 N N . HIS A 1 187 ? -8.842 16.859 17.329 1.00 68.31 187 HIS A N 1
ATOM 1516 C CA . HIS A 1 187 ? -10.122 16.921 16.623 1.00 68.31 187 HIS A CA 1
ATOM 1517 C C . HIS A 1 187 ? -11.076 15.795 17.048 1.00 68.31 187 HIS A C 1
ATOM 1519 O O . HIS A 1 187 ? -12.266 16.035 17.257 1.00 68.31 187 HIS A O 1
ATOM 1525 N N . LEU A 1 188 ? -10.564 14.570 17.193 1.00 68.69 188 LEU A N 1
ATOM 1526 C CA . LEU A 1 188 ? -11.358 13.410 17.604 1.00 68.69 188 LEU A CA 1
ATOM 1527 C C . LEU A 1 188 ? -11.790 13.512 19.074 1.00 68.69 188 LEU A C 1
ATOM 1529 O O . LEU A 1 188 ? -12.956 13.272 19.378 1.00 68.69 188 LEU A O 1
ATOM 1533 N N . LEU A 1 189 ? -10.894 13.945 19.963 1.00 69.12 189 LEU A N 1
ATOM 1534 C CA . LEU A 1 189 ? -11.189 14.171 21.380 1.00 69.12 189 LEU A CA 1
ATOM 1535 C C . LEU A 1 189 ? -12.157 15.344 21.584 1.00 69.12 189 LEU A C 1
ATOM 1537 O O . LEU A 1 189 ? -13.078 15.226 22.385 1.00 69.12 189 LEU A O 1
ATOM 1541 N N . PHE A 1 190 ? -12.019 16.431 20.820 1.00 67.81 190 PHE A N 1
ATOM 1542 C CA . PHE A 1 190 ? -12.952 17.562 20.857 1.00 67.81 190 PHE A CA 1
ATOM 1543 C C . PHE A 1 190 ? -14.356 17.157 20.390 1.00 67.81 190 PHE A C 1
ATOM 1545 O O . PHE A 1 190 ? -15.354 17.507 21.011 1.00 67.81 190 PHE A O 1
ATOM 1552 N N . LYS A 1 191 ? -14.469 16.358 19.320 1.00 65.06 191 LYS A N 1
ATOM 1553 C CA . LYS A 1 191 ? -15.775 15.820 18.904 1.00 65.06 191 LYS A CA 1
ATOM 1554 C C . LYS A 1 191 ? -16.391 14.896 19.950 1.00 65.06 191 LYS A C 1
ATOM 1556 O O . LYS A 1 191 ? -17.612 14.898 20.092 1.00 65.06 191 LYS A O 1
ATOM 1561 N N . LYS A 1 192 ? -15.570 14.115 20.658 1.00 63.94 192 LYS A N 1
ATOM 1562 C CA . LYS A 1 192 ? -16.033 13.264 21.757 1.00 63.94 192 LYS A CA 1
ATOM 1563 C C . LYS A 1 192 ? -16.581 14.114 22.907 1.00 63.94 192 LYS A C 1
ATOM 1565 O O . LYS A 1 192 ? -17.722 13.901 23.296 1.00 63.94 192 LYS A O 1
ATOM 1570 N N . SER A 1 193 ? -15.849 15.143 23.347 1.00 60.84 193 SER A N 1
ATOM 1571 C CA . SER A 1 193 ? -16.297 16.020 24.439 1.00 60.84 193 SER A CA 1
ATOM 1572 C C . SER A 1 193 ? -17.582 16.782 24.113 1.00 60.84 193 SER A C 1
ATOM 1574 O O . SER A 1 193 ? -18.386 17.007 25.003 1.00 60.84 193 SER A O 1
ATOM 1576 N N . VAL A 1 194 ? -17.812 17.157 22.849 1.00 60.19 194 VAL A N 1
ATOM 1577 C CA . VAL A 1 194 ? -19.049 17.848 22.433 1.00 60.19 194 VAL A CA 1
ATOM 1578 C C . VAL A 1 194 ? -20.271 16.919 22.428 1.00 60.19 194 VAL A C 1
ATOM 1580 O O . VAL A 1 194 ? -21.380 17.386 22.653 1.00 60.19 194 VAL A O 1
ATOM 1583 N N . ARG A 1 195 ? -20.100 15.610 22.189 1.00 56.78 195 ARG A N 1
ATOM 1584 C CA . ARG A 1 195 ? -21.212 14.637 22.218 1.00 56.78 195 ARG A CA 1
ATOM 1585 C C . ARG A 1 195 ? -21.607 14.198 23.634 1.00 56.78 195 ARG A C 1
ATOM 1587 O O . ARG A 1 195 ? -22.665 13.604 23.788 1.00 56.78 195 ARG A O 1
ATOM 1594 N N . GLU A 1 196 ? -20.765 14.460 24.631 1.00 51.25 196 GLU A N 1
ATOM 1595 C CA . GLU A 1 196 ? -20.988 14.093 26.037 1.00 51.25 196 GLU A CA 1
ATOM 1596 C C . GLU A 1 196 ? -21.554 15.253 26.883 1.00 51.25 196 GLU A C 1
ATOM 1598 O O . GLU A 1 196 ? -21.750 15.088 28.085 1.00 51.25 196 GLU A O 1
ATOM 1603 N N . ILE A 1 197 ? -21.844 16.415 26.279 1.00 41.22 197 ILE A N 1
ATOM 1604 C CA . ILE A 1 197 ? -22.571 17.504 26.949 1.00 41.22 197 ILE A CA 1
ATOM 1605 C C . ILE A 1 197 ? -24.080 17.240 26.768 1.00 41.22 197 ILE A C 1
ATOM 1607 O O . ILE A 1 197 ? -24.519 17.191 25.615 1.00 41.22 197 ILE A O 1
ATOM 1611 N N . PRO A 1 198 ? -24.841 17.016 27.858 1.00 45.78 198 PRO A N 1
ATOM 1612 C CA . PRO A 1 198 ? -26.274 16.723 27.808 1.00 45.78 198 PRO A CA 1
ATOM 1613 C C . PRO A 1 198 ? -27.121 17.897 27.304 1.00 45.78 198 PRO A C 1
ATOM 1615 O O . PRO A 1 198 ? -26.724 19.066 27.524 1.00 45.78 198 PRO A O 1
#